Protein AF-0000000068734788 (afdb_homodimer)

InterPro domains:
  IPR040323 EARP and GARP complex-interacting protein 1 [PTHR14205] (1-86)
  IPR059104 EIPR1-like, beta-propeller [PF23609] (7-95)

Radius of gyration: 19.99 Å; Cα contacts (8 Å, |Δi|>4): 629; chains: 2; bounding box: 39×71×53 Å

Organism: Papio anubis (NCBI:txid9555)

Nearest PDB structures (foldseek):
  2yb8-assembly1_B  TM=7.648E-01  e=6.240E-03  Drosophila melanogaster
  5vtb-assembly1_A  TM=7.136E-01  e=9.761E-03  Homo sapiens
  7m40-assembly2_B  TM=7.627E-01  e=2.388E-02  Homo sapiens
  4buj-assembly1_D  TM=3.880E-01  e=8.640E-02  Saccharomyces cerevisiae S288C
  8qcb-assembly1_D  TM=3.737E-01  e=2.643E-01  Saccharomyces cerevisiae

Foldseek 3Di:
DPPLPDQDDDDPAAWDEKDWQQLPDVFTWMWIWGADPPDFIWIKIWTADPVVRDIDIDIATHRQAGFPYKAYDNNDSQKIKTWHFGNCVCPVVVPHCPPSPTWMWIAGNVVRDIHGDPPPPDDDDPDPDDDDD/DPPLPDQDDDDPAAWDEKDWQQLPDPFTWMWIWGFDPPDFIWIKIWTADPVVRDIDIDIATHRQAGFPYKAYDNNDSQKIKTWHFGNCVCPVVVPHCPPSPTWMWIAGNVVRDIHGDPPPPDDDDPDPDDDDD

Secondary structure (DSSP, 8-state):
--------EEESS-EEEEEE-TT--SSEEEEEEE--SSS-EEEEEEEEETTTTEEEEEEEEETT-EEEEEEE-SS-TTEEEEEEE-HHHHHHT---S-S---EEEEEETTTTEEEE---TTSSS---EEE---/--------EEESS-EEEEEE-TT--SSEEEEEEE--SSS-EEEEEEEEETTTTEEEEEEEEETT-EEEEEEE-SS-TTEEEEEEE-HHHHHHT---S-S---EEEEEETTTTEEEE---TTSSS---EEE---

Sequence (266 aa):
MEDDAPVIYGLEFQARALTPQTAETDAIRFLVGTQSLKYDNQIHIIDFDDENNIINKNVLLHQAGEIWHISASPADRGVLATCYNRRDIIESFGILPLAQSPTIVFVNTLHQVFFRGQVAGERKGVSVNKHPSMEDDAPVIYGLEFQARALTPQTAETDAIRFLVGTQSLKYDNQIHIIDFDDENNIINKNVLLHQAGEIWHISASPADRGVLATCYNRRDIIESFGILPLAQSPTIVFVNTLHQVFFRGQVAGERKGVSVNKHPS

pLDDT: mean 74.08, std 21.32, range [25.0, 93.56]

Structure (mmCIF, N/CA/C/O backbone):
data_AF-0000000068734788-model_v1
#
loop_
_entity.id
_entity.type
_entity.pdbx_description
1 polymer 'EARP complex and GARP complex interacting protein 1'
#
loop_
_atom_site.group_PDB
_atom_site.id
_atom_site.type_symbol
_atom_site.label_atom_id
_atom_site.label_alt_id
_atom_site.label_comp_id
_atom_site.label_asym_id
_atom_site.label_entity_id
_atom_site.label_seq_id
_atom_site.pdbx_PDB_ins_code
_atom_site.Cartn_x
_atom_site.Cartn_y
_atom_site.Cartn_z
_atom_site.occupancy
_atom_site.B_iso_or_equiv
_atom_site.auth_seq_id
_atom_site.auth_comp_id
_atom_site.auth_asym_id
_atom_site.auth_atom_id
_atom_site.pdbx_PDB_model_num
ATOM 1 N N . MET A 1 1 ? -15.242 -33.188 -21.031 1 41.62 1 MET A N 1
ATOM 2 C CA . MET A 1 1 ? -14.773 -32.375 -19.906 1 41.62 1 MET A CA 1
ATOM 3 C C . MET A 1 1 ? -13.25 -32.312 -19.891 1 41.62 1 MET A C 1
ATOM 5 O O . MET A 1 1 ? -12.586 -33.312 -19.547 1 41.62 1 MET A O 1
ATOM 9 N N . GLU A 1 2 ? -12.57 -31.75 -20.859 1 49.31 2 GLU A N 1
ATOM 10 C CA . GLU A 1 2 ? -11.125 -31.781 -21.078 1 49.31 2 GLU A CA 1
ATOM 11 C C . GLU A 1 2 ? -10.359 -31.375 -19.828 1 49.31 2 GLU A C 1
ATOM 13 O O . GLU A 1 2 ? -10.766 -30.438 -19.125 1 49.31 2 GLU A O 1
ATOM 18 N N . ASP A 1 3 ? -9.719 -32.281 -19.109 1 53.91 3 ASP A N 1
ATOM 19 C CA . ASP A 1 3 ? -8.93 -32.25 -17.875 1 53.91 3 ASP A CA 1
ATOM 20 C C . ASP A 1 3 ? -7.91 -31.125 -17.875 1 53.91 3 ASP A C 1
ATOM 22 O O . ASP A 1 3 ? -6.887 -31.203 -18.562 1 53.91 3 ASP A O 1
ATOM 26 N N . ASP A 1 4 ? -8.398 -29.922 -17.891 1 60.91 4 ASP A N 1
ATOM 27 C CA . ASP A 1 4 ? -7.438 -28.828 -17.984 1 60.91 4 ASP A CA 1
ATOM 28 C C . ASP A 1 4 ? -6.34 -28.969 -16.922 1 60.91 4 ASP A C 1
ATOM 30 O O . ASP A 1 4 ? -6.633 -29.125 -15.734 1 60.91 4 ASP A O 1
ATOM 34 N N . ALA A 1 5 ? -5.199 -29.641 -17.312 1 66.56 5 ALA A N 1
ATOM 35 C CA . ALA A 1 5 ? -4.023 -29.75 -16.453 1 66.56 5 ALA A CA 1
ATOM 36 C C . ALA A 1 5 ? -3.738 -28.438 -15.734 1 66.56 5 ALA A C 1
ATOM 38 O O . ALA A 1 5 ? -3.977 -27.359 -16.281 1 66.56 5 ALA A O 1
ATOM 39 N N . PRO A 1 6 ? -3.549 -28.578 -14.461 1 71.19 6 PRO A N 1
ATOM 40 C CA . PRO A 1 6 ? -3.164 -27.375 -13.734 1 71.19 6 PRO A CA 1
ATOM 41 C C . PRO A 1 6 ? -1.955 -26.672 -14.352 1 71.19 6 PRO A C 1
ATOM 43 O O . PRO A 1 6 ? -1.085 -27.328 -14.93 1 71.19 6 PRO A O 1
ATOM 46 N N . VAL A 1 7 ? -2.061 -25.391 -14.539 1 76.94 7 VAL A N 1
ATOM 47 C CA . VAL A 1 7 ? -0.914 -24.609 -14.992 1 76.94 7 VAL A CA 1
ATOM 48 C C . VAL A 1 7 ? -0.097 -24.156 -13.789 1 76.94 7 VAL A C 1
ATOM 50 O O . VAL A 1 7 ? -0.647 -23.609 -12.828 1 76.94 7 VAL A O 1
ATOM 53 N N . ILE A 1 8 ? 1.171 -24.531 -13.75 1 79.25 8 ILE A N 1
ATOM 54 C CA . ILE A 1 8 ? 2.057 -24.188 -12.648 1 79.25 8 ILE A CA 1
ATOM 55 C C . ILE A 1 8 ? 3.064 -23.125 -13.094 1 79.25 8 ILE A C 1
ATOM 57 O O . ILE A 1 8 ? 3.65 -23.234 -14.172 1 79.25 8 ILE A O 1
ATOM 61 N N . TYR A 1 9 ? 3.113 -22.141 -12.352 1 84.25 9 TYR A N 1
ATOM 62 C CA . TYR A 1 9 ? 4.156 -21.141 -12.555 1 84.25 9 TYR A CA 1
ATOM 63 C C . TYR A 1 9 ? 5.219 -21.234 -11.461 1 84.25 9 TYR A C 1
ATOM 65 O O . TYR A 1 9 ? 4.918 -21.094 -10.273 1 84.25 9 TYR A O 1
ATOM 73 N N . GLY A 1 10 ? 6.449 -21.5 -11.891 1 83.81 10 GLY A N 1
ATOM 74 C CA . GLY A 1 10 ? 7.547 -21.641 -10.945 1 83.81 10 GLY A CA 1
ATOM 75 C C . GLY A 1 10 ? 8.297 -20.344 -10.711 1 83.81 10 GLY A C 1
ATOM 76 O O . GLY A 1 10 ? 8.562 -19.594 -11.656 1 83.81 10 GLY A O 1
ATOM 77 N N . LEU A 1 11 ? 8.617 -20.078 -9.453 1 85.88 11 LEU A N 1
ATOM 78 C CA . LEU A 1 11 ? 9.406 -18.922 -9.078 1 85.88 11 LEU A CA 1
ATOM 79 C C . LEU A 1 11 ? 10.82 -19.328 -8.68 1 85.88 11 LEU A C 1
ATOM 81 O O . LEU A 1 11 ? 11.016 -20.375 -8.062 1 85.88 11 LEU A O 1
ATOM 85 N N . GLU A 1 12 ? 11.719 -18.469 -9.023 1 83.19 12 GLU A N 1
ATOM 86 C CA . GLU A 1 12 ? 13.117 -18.719 -8.68 1 83.19 12 GLU A CA 1
ATOM 87 C C . GLU A 1 12 ? 13.383 -18.422 -7.203 1 83.19 12 GLU A C 1
ATOM 89 O O . GLU A 1 12 ? 14.25 -19.047 -6.59 1 83.19 12 GLU A O 1
ATOM 94 N N . PHE A 1 13 ? 12.75 -17.516 -6.625 1 84.56 13 PHE A N 1
ATOM 95 C CA . PHE A 1 13 ? 12.938 -17.078 -5.25 1 84.56 13 PHE A CA 1
ATOM 96 C C . PHE A 1 13 ? 11.719 -17.391 -4.402 1 84.56 13 PHE A C 1
ATOM 98 O O . PHE A 1 13 ? 10.617 -17.594 -4.934 1 84.56 13 PHE A O 1
ATOM 105 N N . GLN A 1 14 ? 11.969 -17.422 -3.096 1 84.81 14 GLN A N 1
ATOM 106 C CA . GLN A 1 14 ? 10.836 -17.547 -2.176 1 84.81 14 GLN A CA 1
ATOM 107 C C . GLN A 1 14 ? 9.852 -16.391 -2.348 1 84.81 14 GLN A C 1
ATOM 109 O O . GLN A 1 14 ? 10.258 -15.266 -2.645 1 84.81 14 GLN A O 1
ATOM 114 N N . ALA A 1 15 ? 8.586 -16.734 -2.273 1 85.69 15 ALA A N 1
ATOM 115 C CA . ALA A 1 15 ? 7.52 -15.734 -2.352 1 85.69 15 ALA A CA 1
AT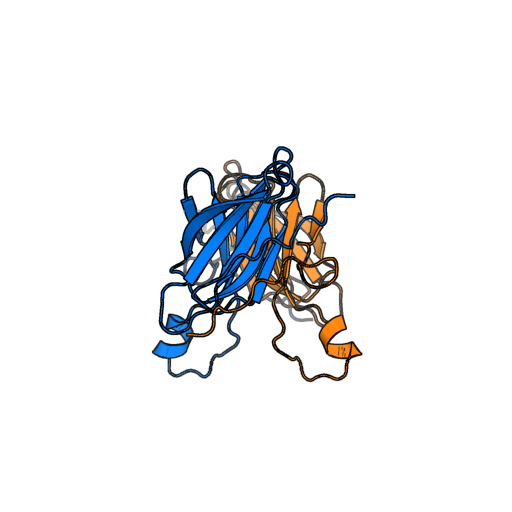OM 116 C C . ALA A 1 15 ? 6.473 -15.969 -1.264 1 85.69 15 ALA A C 1
ATOM 118 O O . ALA A 1 15 ? 6.129 -17.109 -0.959 1 85.69 15 ALA A O 1
ATOM 119 N N . ARG A 1 16 ? 6.074 -14.852 -0.66 1 78.19 16 ARG A N 1
ATOM 120 C CA . ARG A 1 16 ? 5.059 -14.969 0.379 1 78.19 16 ARG A CA 1
ATOM 121 C C . ARG A 1 16 ? 3.9 -14.008 0.125 1 78.19 16 ARG A C 1
ATOM 123 O O . ARG A 1 16 ? 2.969 -13.93 0.929 1 78.19 16 ARG A O 1
ATOM 130 N N . ALA A 1 17 ? 4.035 -13.328 -0.905 1 84.25 17 ALA A N 1
ATOM 131 C CA . ALA A 1 17 ? 2.982 -12.359 -1.199 1 84.25 17 ALA A CA 1
ATOM 132 C C . ALA A 1 17 ? 2.344 -12.641 -2.557 1 84.25 17 ALA A C 1
ATOM 134 O O . ALA A 1 17 ? 3.045 -12.773 -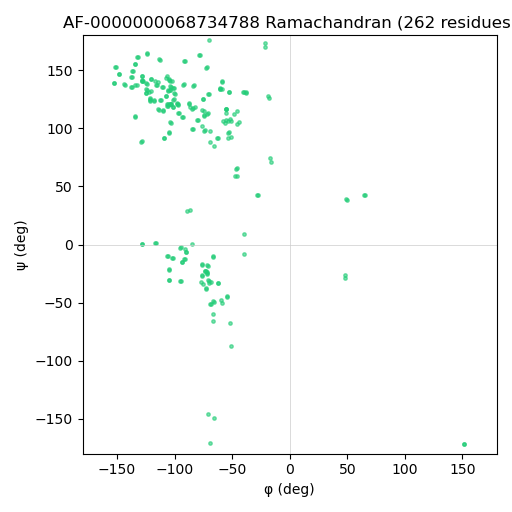3.562 1 84.25 17 ALA A O 1
ATOM 135 N N . LEU A 1 18 ? 1.029 -12.766 -2.539 1 87.44 18 LEU A N 1
ATOM 136 C CA . LEU A 1 18 ? 0.245 -13.047 -3.736 1 87.44 18 LEU A CA 1
ATOM 137 C C . LEU A 1 18 ? -1.093 -12.312 -3.693 1 87.44 18 LEU A C 1
ATOM 139 O O . LEU A 1 18 ? -1.747 -12.273 -2.648 1 87.44 18 LEU A O 1
ATOM 143 N N . THR A 1 19 ? -1.454 -11.734 -4.914 1 89.19 19 THR A N 1
ATOM 144 C CA . THR A 1 19 ? -2.75 -11.07 -4.973 1 89.19 19 THR A CA 1
ATOM 145 C C . THR A 1 19 ? -3.301 -11.086 -6.395 1 89.19 19 THR A C 1
ATOM 147 O O . THR A 1 19 ? -2.545 -10.945 -7.359 1 89.19 19 THR A O 1
ATOM 150 N N . PRO A 1 20 ? -4.621 -11.344 -6.434 1 90.44 20 PRO A N 1
ATOM 151 C CA . PRO A 1 20 ? -5.227 -11.125 -7.746 1 90.44 20 PRO A CA 1
ATOM 152 C C . PRO A 1 20 ? -5.352 -9.641 -8.102 1 90.44 20 PRO A C 1
ATOM 154 O O . PRO A 1 20 ? -5.348 -8.789 -7.211 1 90.44 20 PRO A O 1
ATOM 157 N N . GLN A 1 21 ? -5.332 -9.352 -9.305 1 90.62 21 GLN A N 1
ATOM 158 C CA . GLN A 1 21 ? -5.605 -7.996 -9.766 1 90.62 21 GLN A CA 1
ATOM 159 C C . GLN A 1 21 ? -7 -7.895 -10.375 1 90.62 21 GLN A C 1
ATOM 161 O O . GLN A 1 21 ? -7.168 -8.008 -11.586 1 90.62 21 GLN A O 1
ATOM 166 N N . THR A 1 22 ? -7.969 -7.469 -9.609 1 89.94 22 THR A N 1
ATOM 167 C CA . THR A 1 22 ? -9.383 -7.484 -9.977 1 89.94 22 THR A CA 1
ATOM 168 C C . THR A 1 22 ? -9.695 -6.359 -10.961 1 89.94 22 THR A C 1
ATOM 170 O O . THR A 1 22 ? -10.617 -6.473 -11.766 1 89.94 22 THR A O 1
ATOM 173 N N . ALA A 1 23 ? -8.922 -5.324 -10.914 1 91 23 ALA A N 1
ATOM 174 C CA . ALA A 1 23 ? -9.164 -4.215 -11.836 1 91 23 ALA A CA 1
ATOM 175 C C . ALA A 1 23 ? -8.773 -4.586 -13.258 1 91 23 ALA A C 1
ATOM 177 O O . ALA A 1 23 ? -9.148 -3.895 -14.211 1 91 23 ALA A O 1
ATOM 178 N N . GLU A 1 24 ? -7.977 -5.617 -13.422 1 91.62 24 GLU A N 1
ATOM 179 C CA . GLU A 1 24 ? -7.719 -6.18 -14.742 1 91.62 24 GLU A CA 1
ATOM 180 C C . GLU A 1 24 ? -8.859 -7.094 -15.188 1 91.62 24 GLU A C 1
ATOM 182 O O . GLU A 1 24 ? -9 -8.211 -14.672 1 91.62 24 GLU A O 1
ATOM 187 N N . THR A 1 25 ? -9.656 -6.562 -16.172 1 91.56 25 THR A N 1
ATOM 188 C CA . THR A 1 25 ? -10.875 -7.289 -16.5 1 91.56 25 THR A CA 1
ATOM 189 C C . THR A 1 25 ? -10.703 -8.094 -17.781 1 91.56 25 THR A C 1
ATOM 191 O O . THR A 1 25 ? -11.516 -8.969 -18.094 1 91.56 25 THR A O 1
ATOM 194 N N . ASP A 1 26 ? -9.68 -7.871 -18.484 1 89.62 26 ASP A N 1
ATOM 195 C CA . ASP A 1 26 ? -9.5 -8.531 -19.766 1 89.62 26 ASP A CA 1
ATOM 196 C C . ASP A 1 26 ? -8.719 -9.836 -19.609 1 89.62 26 ASP A C 1
ATOM 198 O O . ASP A 1 26 ? -8.633 -10.633 -20.562 1 89.62 26 ASP A O 1
ATOM 202 N N . ALA A 1 27 ? -8.125 -10.031 -18.422 1 89.81 27 ALA A N 1
ATOM 203 C CA . ALA A 1 27 ? -7.332 -11.234 -18.188 1 89.81 27 ALA A CA 1
ATOM 204 C C . ALA A 1 27 ? -7.352 -11.609 -16.703 1 89.81 27 ALA A C 1
ATOM 206 O O . ALA A 1 27 ? -7.613 -10.766 -15.844 1 89.81 27 ALA A O 1
ATOM 207 N N . ILE A 1 28 ? -7.172 -12.898 -16.484 1 89.62 28 ILE A N 1
ATOM 208 C CA . ILE A 1 28 ? -6.879 -13.328 -15.125 1 89.62 28 ILE A CA 1
ATOM 209 C C . ILE A 1 28 ? -5.438 -12.969 -14.766 1 89.62 28 ILE A C 1
ATOM 211 O O . ILE A 1 28 ? -4.496 -13.508 -15.352 1 89.62 28 ILE A O 1
ATOM 215 N N . ARG A 1 29 ? -5.238 -12.055 -13.883 1 90.75 29 ARG A N 1
ATOM 216 C CA . ARG A 1 29 ? -3.893 -11.602 -13.547 1 90.75 29 ARG A CA 1
ATOM 217 C C . ARG A 1 29 ? -3.629 -11.734 -12.055 1 90.75 29 ARG A C 1
ATOM 219 O O . ARG A 1 29 ? -4.5 -11.422 -11.234 1 90.75 29 ARG A O 1
ATOM 226 N N . PHE A 1 30 ? -2.383 -12.195 -11.766 1 91.19 30 PHE A N 1
ATOM 227 C CA . PHE A 1 30 ? -1.903 -12.297 -10.391 1 91.19 30 PHE A CA 1
ATOM 228 C C . PHE A 1 30 ? -0.554 -11.602 -10.242 1 91.19 30 PHE A C 1
ATOM 230 O O . PHE A 1 30 ? 0.249 -11.586 -11.172 1 91.19 30 PHE A O 1
ATOM 237 N N . LEU A 1 31 ? -0.441 -11.039 -9.094 1 90.75 31 LEU A N 1
ATOM 238 C CA . LEU A 1 31 ? 0.844 -10.453 -8.727 1 90.75 31 LEU A CA 1
ATOM 239 C C . LEU A 1 31 ? 1.52 -11.273 -7.629 1 90.75 31 LEU A C 1
ATOM 241 O O . LEU A 1 31 ? 0.862 -11.711 -6.684 1 90.75 31 LEU A O 1
ATOM 245 N N . VAL A 1 32 ? 2.793 -11.5 -7.812 1 91.25 32 VAL A N 1
ATOM 246 C CA . VAL A 1 32 ? 3.57 -12.219 -6.809 1 91.25 32 VAL A CA 1
ATOM 247 C C . VAL A 1 32 ? 4.781 -11.383 -6.398 1 91.25 32 VAL A C 1
ATOM 249 O O . VAL A 1 32 ? 5.492 -10.852 -7.25 1 91.25 32 VAL A O 1
ATOM 252 N N . GLY A 1 33 ? 4.957 -11.234 -5.121 1 92.12 33 GLY A N 1
ATOM 253 C CA . GLY A 1 33 ? 6.141 -10.586 -4.578 1 92.12 33 GLY A CA 1
ATOM 254 C C . GLY A 1 33 ? 7.117 -11.562 -3.953 1 92.12 33 GLY A C 1
ATOM 255 O O . GLY A 1 33 ? 6.719 -12.445 -3.184 1 92.12 33 GLY A O 1
ATOM 256 N N . THR A 1 34 ? 8.359 -11.406 -4.312 1 91 34 THR A N 1
ATOM 257 C CA . THR A 1 34 ? 9.352 -12.344 -3.799 1 91 34 THR A CA 1
ATOM 258 C C . THR A 1 34 ? 9.961 -11.828 -2.498 1 91 34 THR A C 1
ATOM 260 O O . THR A 1 34 ? 9.836 -10.648 -2.174 1 91 34 THR A O 1
ATOM 263 N N . GLN A 1 35 ? 10.492 -12.75 -1.762 1 86.5 35 GLN A N 1
ATOM 264 C CA . GLN A 1 35 ? 11.188 -12.477 -0.506 1 86.5 35 GLN A CA 1
ATOM 265 C C . GLN A 1 35 ? 12.562 -13.141 -0.485 1 86.5 35 GLN A C 1
ATOM 267 O O . GLN A 1 35 ? 12.695 -14.297 -0.062 1 86.5 35 GLN A O 1
ATOM 272 N N . SER A 1 36 ? 13.508 -12.438 -0.976 1 83.94 36 SER A N 1
ATOM 273 C CA . SER A 1 36 ? 14.883 -12.922 -0.965 1 83.94 36 SER A CA 1
ATOM 274 C C . SER A 1 36 ? 15.773 -12.055 -0.075 1 83.94 36 SER A C 1
ATOM 276 O O . SER A 1 36 ? 15.672 -10.828 -0.101 1 83.94 36 SER A O 1
ATOM 278 N N . LEU A 1 37 ? 16.656 -12.68 0.65 1 81.81 37 LEU A N 1
ATOM 279 C CA . LEU A 1 37 ? 17.625 -11.938 1.453 1 81.81 37 LEU A CA 1
ATOM 280 C C . LEU A 1 37 ? 18.938 -11.734 0.684 1 81.81 37 LEU A C 1
ATOM 282 O O . LEU A 1 37 ? 19.766 -10.914 1.073 1 81.81 37 LEU A O 1
ATOM 286 N N . LYS A 1 38 ? 19.141 -12.469 -0.383 1 84.5 38 LYS A N 1
ATOM 287 C CA . LYS A 1 38 ? 20.422 -12.492 -1.081 1 84.5 38 LYS A CA 1
ATOM 288 C C . LYS A 1 38 ? 20.344 -11.695 -2.383 1 84.5 38 LYS A C 1
ATOM 290 O O . LYS A 1 38 ? 21.328 -11.086 -2.797 1 84.5 38 LYS A O 1
ATOM 295 N N . TYR A 1 39 ? 19.172 -11.672 -2.986 1 87.56 39 TYR A N 1
ATOM 296 C CA . TYR A 1 39 ? 19.016 -11.078 -4.309 1 87.56 39 TYR A CA 1
ATOM 297 C C . TYR A 1 39 ? 17.953 -9.984 -4.297 1 87.56 39 TYR A C 1
ATOM 299 O O . TYR A 1 39 ? 17.172 -9.883 -3.35 1 87.56 39 TYR A O 1
ATOM 307 N N . ASP A 1 40 ? 17.969 -9.148 -5.375 1 89.56 40 ASP A N 1
ATOM 308 C CA . ASP A 1 40 ? 16.859 -8.203 -5.531 1 89.56 40 ASP A CA 1
ATOM 309 C C . ASP A 1 40 ? 15.523 -8.93 -5.629 1 89.56 40 ASP A C 1
ATOM 311 O O . ASP A 1 40 ? 15.414 -9.961 -6.285 1 89.56 40 ASP A O 1
ATOM 315 N N . ASN A 1 41 ? 14.648 -8.375 -4.867 1 89.69 41 ASN A N 1
ATOM 316 C CA . ASN A 1 41 ? 13.312 -8.961 -4.941 1 89.69 41 ASN A CA 1
ATOM 317 C C . ASN A 1 41 ? 12.57 -8.5 -6.188 1 89.69 41 ASN A C 1
ATOM 319 O O . ASN A 1 41 ? 13.023 -7.598 -6.891 1 89.69 41 ASN A O 1
ATOM 323 N N . GLN A 1 42 ? 11.531 -9.234 -6.488 1 91.38 42 GLN A N 1
ATOM 324 C CA . GLN A 1 42 ? 10.836 -9.023 -7.754 1 91.38 42 GLN A CA 1
ATOM 325 C C . GLN A 1 42 ? 9.32 -9.047 -7.559 1 91.38 42 GLN A C 1
ATOM 327 O O . GLN A 1 42 ? 8.82 -9.695 -6.637 1 91.38 42 GLN A O 1
ATOM 332 N N . ILE A 1 43 ? 8.695 -8.297 -8.383 1 93.31 43 ILE A N 1
ATOM 333 C CA . ILE A 1 43 ? 7.254 -8.453 -8.586 1 93.31 43 ILE A CA 1
ATOM 334 C C . ILE A 1 43 ? 6.992 -9.164 -9.914 1 93.31 43 ILE A C 1
ATOM 336 O O . ILE A 1 43 ? 7.387 -8.672 -10.969 1 93.31 43 ILE A O 1
ATOM 340 N N . HIS A 1 44 ? 6.332 -10.281 -9.805 1 92.31 44 HIS A N 1
ATOM 341 C CA . HIS A 1 44 ? 5.914 -10.992 -11.008 1 92.31 44 HIS A CA 1
ATOM 342 C C . HIS A 1 44 ? 4.465 -10.68 -11.359 1 92.31 44 HIS A C 1
ATOM 344 O O . HIS A 1 44 ? 3.564 -10.891 -10.547 1 92.31 44 HIS A O 1
ATOM 350 N N . ILE A 1 45 ? 4.32 -10.188 -12.516 1 93.31 45 ILE A N 1
ATOM 351 C CA . ILE A 1 45 ? 2.988 -10 -13.078 1 93.31 45 ILE A CA 1
ATOM 352 C C . ILE A 1 45 ? 2.645 -11.18 -13.992 1 93.31 45 ILE A C 1
ATOM 354 O O . ILE A 1 45 ? 3.268 -11.359 -15.039 1 93.31 45 ILE A O 1
ATOM 358 N N . ILE A 1 46 ? 1.656 -11.938 -13.547 1 91.56 46 ILE A N 1
ATOM 359 C CA . ILE A 1 46 ? 1.351 -13.18 -14.242 1 91.56 46 ILE A CA 1
ATOM 360 C C . ILE A 1 46 ? -0.031 -13.086 -14.883 1 91.56 46 ILE A C 1
ATOM 362 O O . ILE A 1 46 ? -1.038 -12.945 -14.188 1 91.56 46 ILE A O 1
ATOM 366 N N . ASP A 1 47 ? -0.017 -13.164 -16.172 1 92.19 47 ASP A N 1
ATOM 367 C CA . ASP A 1 47 ? -1.262 -13.219 -16.938 1 92.19 47 ASP A CA 1
ATOM 368 C C . ASP A 1 47 ? -1.567 -14.648 -17.375 1 92.19 47 ASP A C 1
ATOM 370 O O . ASP A 1 47 ? -0.738 -15.297 -18.016 1 92.19 47 ASP A O 1
ATOM 374 N N . PHE A 1 48 ? -2.824 -15.117 -16.984 1 88.56 48 PHE A N 1
ATOM 375 C CA . PHE A 1 48 ? -3.225 -16.469 -17.375 1 88.56 48 PHE A CA 1
ATOM 376 C C . PHE A 1 48 ? -4.328 -16.422 -18.422 1 88.56 48 PHE A C 1
ATOM 378 O O . PHE A 1 48 ? -5.402 -15.875 -18.172 1 88.56 48 PHE A O 1
ATOM 385 N N . ASP A 1 49 ? -3.957 -16.938 -19.594 1 88 49 ASP A N 1
ATOM 386 C CA . ASP A 1 49 ? -4.941 -17.188 -20.641 1 88 49 ASP A CA 1
ATOM 387 C C . ASP A 1 49 ? -5.613 -18.547 -20.453 1 88 49 ASP A C 1
ATOM 389 O O . ASP A 1 49 ? -5.082 -19.562 -20.891 1 88 49 ASP A O 1
ATOM 393 N N . ASP A 1 50 ? -6.73 -18.5 -19.922 1 83.06 50 ASP A N 1
ATOM 394 C CA . ASP A 1 50 ? -7.41 -19.75 -19.547 1 83.06 50 ASP A CA 1
ATOM 395 C C . ASP A 1 50 ? -7.91 -20.484 -20.781 1 83.06 50 ASP A C 1
ATOM 397 O O . ASP A 1 50 ? -8.133 -21.703 -20.734 1 83.06 50 ASP A O 1
ATOM 401 N N . GLU A 1 51 ? -8.117 -19.812 -21.906 1 85.75 51 GLU A N 1
ATOM 402 C CA . GLU A 1 51 ? -8.586 -20.453 -23.125 1 85.75 51 GLU A CA 1
ATOM 403 C C . GLU A 1 51 ? -7.477 -21.297 -23.766 1 85.75 51 GLU A C 1
ATOM 405 O O . GLU A 1 51 ? -7.734 -22.375 -24.297 1 85.75 51 GLU A O 1
ATOM 410 N N . ASN A 1 52 ? -6.266 -20.797 -23.719 1 87.44 52 ASN A N 1
ATOM 411 C CA . ASN A 1 52 ? -5.145 -21.453 -24.375 1 87.44 52 ASN A CA 1
ATOM 412 C C . ASN A 1 52 ? -4.223 -22.141 -23.375 1 87.44 52 ASN A C 1
ATOM 414 O O . ASN A 1 52 ? -3.283 -22.844 -23.766 1 87.44 52 ASN A O 1
ATOM 418 N N . ASN A 1 53 ? -4.496 -21.828 -22.094 1 84.5 53 ASN A N 1
ATOM 419 C CA . ASN A 1 53 ? -3.691 -22.406 -21.031 1 84.5 53 ASN A CA 1
ATOM 420 C C . ASN A 1 53 ? -2.246 -21.922 -21.094 1 84.5 53 ASN A C 1
ATOM 422 O O . ASN A 1 53 ? -1.314 -22.719 -21 1 84.5 53 ASN A O 1
ATOM 426 N N . ILE A 1 54 ? -2.172 -20.656 -21.344 1 88.56 54 ILE A N 1
ATOM 427 C CA . ILE A 1 54 ? -0.849 -20.062 -21.469 1 88.56 54 ILE A CA 1
ATOM 428 C C . ILE A 1 54 ? -0.638 -19.031 -20.359 1 88.56 54 ILE A C 1
ATOM 430 O O . ILE A 1 54 ? -1.545 -18.266 -20.031 1 88.56 54 ILE A O 1
ATOM 434 N N . ILE A 1 55 ? 0.572 -19.078 -19.797 1 89.62 55 ILE A N 1
ATOM 435 C CA . ILE A 1 55 ? 0.957 -18.094 -18.797 1 89.62 55 ILE A CA 1
ATOM 436 C C . ILE A 1 55 ? 1.941 -17.094 -19.406 1 89.62 55 ILE A C 1
ATOM 438 O O . ILE A 1 55 ? 2.922 -17.5 -20.047 1 89.62 55 ILE A O 1
ATOM 442 N N . ASN A 1 56 ? 1.526 -15.867 -19.359 1 92.81 56 ASN A N 1
ATOM 443 C CA . ASN A 1 56 ? 2.461 -14.789 -19.656 1 92.81 56 ASN A CA 1
ATOM 444 C C . ASN A 1 56 ? 2.93 -14.078 -18.391 1 92.81 56 ASN A C 1
ATOM 446 O O . ASN A 1 56 ? 2.137 -13.852 -17.469 1 92.81 56 ASN A O 1
ATOM 450 N N . LYS A 1 57 ? 4.301 -13.828 -18.375 1 91.94 57 LYS A N 1
ATOM 451 C CA . LYS A 1 57 ? 4.797 -13.188 -17.156 1 91.94 57 LYS A CA 1
ATOM 452 C C . LYS A 1 57 ? 5.633 -11.953 -17.484 1 91.94 57 LYS A C 1
ATOM 454 O O . LYS A 1 57 ? 6.312 -11.914 -18.5 1 91.94 57 LYS A O 1
ATOM 459 N N . ASN A 1 58 ? 5.5 -10.906 -16.703 1 93 58 ASN A N 1
ATOM 460 C CA . ASN A 1 58 ? 6.367 -9.734 -16.641 1 93 58 ASN A CA 1
ATOM 461 C C . ASN A 1 58 ? 6.961 -9.547 -15.242 1 93 58 ASN A C 1
ATOM 463 O O . ASN A 1 58 ? 6.25 -9.664 -14.242 1 93 58 ASN A O 1
ATOM 467 N N . VAL A 1 59 ? 8.352 -9.32 -15.258 1 93.5 59 VAL A N 1
ATOM 468 C CA . VAL A 1 59 ? 9.031 -9.242 -13.969 1 93.5 59 VAL A CA 1
ATOM 469 C C . VAL A 1 59 ? 9.531 -7.816 -13.742 1 93.5 59 VAL A C 1
ATOM 471 O O . VAL A 1 59 ? 10.227 -7.25 -14.594 1 93.5 59 VAL A O 1
ATOM 474 N N . LEU A 1 60 ? 9.125 -7.223 -12.633 1 92.31 60 LEU A N 1
ATOM 475 C CA . LEU A 1 60 ? 9.633 -5.926 -12.203 1 92.31 60 LEU A CA 1
ATOM 476 C C . LEU A 1 60 ? 10.617 -6.086 -11.055 1 92.31 60 LEU A C 1
ATOM 478 O O . LEU A 1 60 ? 10.352 -6.82 -10.102 1 92.31 60 LEU A O 1
ATOM 482 N N . LEU A 1 61 ? 11.711 -5.406 -11.188 1 91.94 61 LEU A N 1
ATOM 483 C CA . LEU A 1 61 ? 12.711 -5.461 -10.125 1 91.94 61 LEU A CA 1
ATOM 484 C C . LEU A 1 61 ? 12.273 -4.621 -8.93 1 91.94 61 LEU A C 1
ATOM 486 O O . LEU A 1 61 ? 11.859 -3.471 -9.086 1 91.94 61 LEU A O 1
ATOM 490 N N . HIS A 1 62 ? 12.234 -5.227 -7.781 1 89.81 62 HIS A N 1
ATOM 491 C CA . HIS A 1 62 ? 11.961 -4.574 -6.508 1 89.81 62 HIS A CA 1
ATOM 492 C C . HIS A 1 62 ? 13.211 -4.504 -5.641 1 89.81 62 HIS A C 1
ATOM 494 O O . HIS A 1 62 ? 13.43 -5.367 -4.789 1 89.81 62 HIS A O 1
ATOM 500 N N . GLN A 1 63 ? 13.898 -3.512 -5.73 1 86.44 63 GLN A N 1
ATOM 501 C CA . GLN A 1 63 ? 15.195 -3.391 -5.074 1 86.44 63 GLN A CA 1
ATOM 502 C C . GLN A 1 63 ? 15.055 -2.809 -3.67 1 86.44 63 GLN A C 1
ATOM 504 O O . GLN A 1 63 ? 16 -2.807 -2.891 1 86.44 63 GLN A O 1
ATOM 509 N N . ALA A 1 64 ? 13.898 -2.408 -3.346 1 81.25 64 ALA A N 1
ATOM 510 C CA . ALA A 1 64 ? 13.672 -1.687 -2.094 1 81.25 64 ALA A CA 1
ATOM 511 C C . ALA A 1 64 ? 13.797 -2.621 -0.894 1 81.25 64 ALA A C 1
ATOM 513 O O . ALA A 1 64 ? 14.156 -2.188 0.204 1 81.25 64 ALA A O 1
ATOM 514 N N . GLY A 1 65 ? 13.555 -3.965 -1.066 1 85 65 GLY A N 1
ATOM 515 C CA . GLY A 1 65 ? 13.609 -4.91 0.037 1 85 65 GLY A CA 1
ATOM 516 C C . GLY A 1 65 ? 12.695 -6.102 -0.149 1 85 65 GLY A C 1
ATOM 517 O O . GLY A 1 65 ? 12.133 -6.297 -1.228 1 85 65 GLY A O 1
ATOM 518 N N . GLU A 1 66 ? 12.625 -6.855 0.921 1 85.75 66 GLU A N 1
ATOM 519 C CA . GLU A 1 66 ? 11.766 -8.039 0.911 1 85.75 66 GLU A CA 1
ATOM 520 C C . GLU A 1 66 ? 10.297 -7.648 0.914 1 85.75 66 GLU A C 1
ATOM 522 O O . GLU A 1 66 ? 9.859 -6.855 1.75 1 85.75 66 GLU A O 1
ATOM 527 N N . ILE A 1 67 ? 9.594 -8.25 -0.025 1 88.19 67 ILE A N 1
ATOM 528 C CA . ILE A 1 67 ? 8.172 -7.941 -0.096 1 88.19 67 ILE A CA 1
ATOM 529 C C . ILE A 1 67 ? 7.402 -8.828 0.879 1 88.19 67 ILE A C 1
ATOM 531 O O . ILE A 1 67 ? 7.352 -10.055 0.708 1 88.19 67 ILE A O 1
ATOM 535 N N . TRP A 1 68 ? 6.781 -8.172 1.843 1 86.25 68 TRP A N 1
ATOM 536 C CA . TRP A 1 68 ? 6 -8.898 2.838 1 86.25 68 TRP A CA 1
ATOM 537 C C . TRP A 1 68 ? 4.531 -8.953 2.439 1 86.25 68 TRP A C 1
ATOM 539 O O . TRP A 1 68 ? 3.82 -9.898 2.799 1 86.25 68 TRP A O 1
ATOM 549 N N . HIS A 1 69 ? 4.066 -7.945 1.769 1 87.62 69 HIS A N 1
ATOM 550 C CA . HIS A 1 69 ? 2.684 -7.891 1.304 1 87.62 69 HIS A CA 1
ATOM 551 C C . HIS A 1 69 ? 2.574 -7.121 -0.009 1 87.62 69 HIS A C 1
ATOM 553 O O . HIS A 1 69 ? 3.322 -6.168 -0.24 1 87.62 69 HIS A O 1
ATOM 559 N N . ILE A 1 70 ? 1.654 -7.523 -0.841 1 90.94 70 ILE A N 1
ATOM 560 C CA . ILE A 1 70 ? 1.381 -6.852 -2.109 1 90.94 70 ILE A CA 1
ATOM 561 C C . ILE A 1 70 ? -0.128 -6.75 -2.322 1 90.94 70 ILE A C 1
ATOM 563 O O . ILE A 1 70 ? -0.869 -7.688 -2.025 1 90.94 70 ILE A O 1
ATOM 567 N N . SER A 1 71 ? -0.557 -5.613 -2.748 1 91.06 71 SER A N 1
ATOM 568 C CA . SER A 1 71 ? -1.965 -5.391 -3.061 1 91.06 71 SER A CA 1
ATOM 569 C C . SER A 1 71 ? -2.125 -4.594 -4.352 1 91.06 71 SER A C 1
ATOM 571 O O . SER A 1 71 ? -1.322 -3.703 -4.641 1 91.06 71 SER A O 1
ATOM 573 N N . ALA A 1 72 ? -3.152 -4.996 -5.023 1 92.81 72 ALA A N 1
ATOM 574 C CA . ALA A 1 72 ? -3.479 -4.281 -6.254 1 92.81 72 ALA A CA 1
ATOM 575 C C . ALA A 1 72 ? -4.652 -3.332 -6.043 1 92.81 72 ALA A C 1
ATOM 577 O O . ALA A 1 72 ? -5.617 -3.672 -5.355 1 92.81 72 ALA A O 1
ATOM 578 N N . SER A 1 73 ? -4.512 -2.145 -6.684 1 89.62 73 SER A N 1
ATOM 579 C CA . SER A 1 73 ? -5.637 -1.216 -6.637 1 89.62 73 SER A CA 1
ATOM 580 C C . SER A 1 73 ? -6.883 -1.824 -7.27 1 89.62 73 SER A C 1
ATOM 582 O O . SER A 1 73 ? -6.816 -2.393 -8.359 1 89.62 73 SER A O 1
ATOM 584 N N . PRO A 1 74 ? -7.969 -1.699 -6.648 1 87.19 74 PRO A N 1
ATOM 585 C CA . PRO A 1 74 ? -9.195 -2.236 -7.246 1 87.19 74 PRO A CA 1
ATOM 586 C C . PRO A 1 74 ? -9.734 -1.356 -8.375 1 87.19 74 PRO A C 1
ATOM 588 O O . PRO A 1 74 ? -10.594 -1.793 -9.148 1 87.19 74 PRO A O 1
ATOM 591 N N . ALA A 1 75 ? -9.289 -0.117 -8.438 1 86.69 75 ALA A N 1
ATOM 592 C CA . ALA A 1 75 ? -9.875 0.837 -9.375 1 86.69 75 ALA A CA 1
ATOM 593 C C . ALA A 1 75 ? -8.945 1.075 -10.562 1 86.69 75 ALA A C 1
ATOM 595 O O . ALA A 1 75 ? -9.383 1.541 -11.617 1 86.69 75 ALA A O 1
ATOM 596 N N . ASP A 1 76 ? -7.711 0.804 -10.406 1 88.75 76 ASP A N 1
ATOM 597 C CA . ASP A 1 76 ? -6.707 1.101 -11.43 1 88.75 76 ASP A CA 1
ATOM 598 C C . ASP A 1 76 ? -5.762 -0.082 -11.633 1 88.75 76 ASP A C 1
ATOM 600 O O . ASP A 1 76 ? -4.938 -0.379 -10.766 1 88.75 76 ASP A O 1
ATOM 604 N N . ARG A 1 77 ? -5.859 -0.716 -12.75 1 90.25 77 ARG A N 1
ATOM 605 C CA . ARG A 1 77 ? -5.09 -1.927 -13.023 1 90.25 77 ARG A CA 1
ATOM 606 C C . ARG A 1 77 ? -3.6 -1.622 -13.109 1 90.25 77 ARG A C 1
ATOM 608 O O . ARG A 1 77 ? -2.773 -2.537 -13.125 1 90.25 77 ARG A O 1
ATOM 615 N N . GLY A 1 78 ? -3.227 -0.349 -13.141 1 90.69 78 GLY A N 1
ATOM 616 C CA . GLY A 1 78 ? -1.822 0.014 -13.242 1 90.69 78 GLY A CA 1
ATOM 617 C C . GLY A 1 78 ? -1.182 0.29 -11.891 1 90.69 78 GLY A C 1
ATOM 618 O O . GLY A 1 78 ? 0.022 0.542 -11.812 1 90.69 78 GLY A O 1
ATOM 619 N N . VAL A 1 79 ? -1.963 0.226 -10.852 1 90.81 79 VAL A N 1
ATOM 620 C CA . VAL A 1 79 ? -1.46 0.679 -9.562 1 90.81 79 VAL A CA 1
ATOM 621 C C . VAL A 1 79 ? -1.439 -0.487 -8.578 1 90.81 79 VAL A C 1
ATOM 623 O O . VAL A 1 79 ? -2.445 -1.182 -8.406 1 90.81 79 VAL A O 1
ATOM 626 N N . LEU A 1 80 ? -0.285 -0.73 -8.031 1 92.81 80 LEU A N 1
ATOM 627 C CA . LEU A 1 80 ? -0.171 -1.681 -6.93 1 92.81 80 LEU A CA 1
ATOM 628 C C . LEU A 1 80 ? 0.665 -1.101 -5.793 1 92.81 80 LEU A C 1
ATOM 630 O O . LEU A 1 80 ? 1.308 -0.061 -5.957 1 92.81 80 LEU A O 1
ATOM 634 N N . ALA A 1 81 ? 0.537 -1.656 -4.641 1 92.5 81 ALA A N 1
ATOM 635 C CA . ALA A 1 81 ? 1.323 -1.261 -3.477 1 92.5 81 ALA A CA 1
ATOM 636 C C . ALA A 1 81 ? 1.996 -2.471 -2.834 1 92.5 81 ALA A C 1
ATOM 638 O O . ALA A 1 81 ? 1.409 -3.553 -2.77 1 92.5 81 ALA A O 1
ATOM 639 N N . THR A 1 82 ? 3.203 -2.277 -2.4 1 91.56 82 THR A N 1
ATOM 640 C CA . THR A 1 82 ? 3.896 -3.322 -1.652 1 91.56 82 THR A CA 1
ATOM 641 C C . THR A 1 82 ? 4.289 -2.822 -0.265 1 91.56 82 THR A C 1
ATOM 643 O O . THR A 1 82 ? 4.539 -1.63 -0.076 1 91.56 82 THR A O 1
ATOM 646 N N . CYS A 1 83 ? 4.191 -3.664 0.684 1 89.5 83 CYS A N 1
ATOM 647 C CA . CYS A 1 83 ? 4.805 -3.469 1.992 1 89.5 83 CYS A CA 1
ATOM 648 C C . CYS A 1 83 ? 6.066 -4.312 2.133 1 89.5 83 CYS A C 1
ATOM 650 O O . CYS A 1 83 ? 6.02 -5.535 1.978 1 89.5 83 CYS A O 1
ATOM 652 N N . TYR A 1 84 ? 7.172 -3.605 2.375 1 86 84 TYR A N 1
ATOM 653 C CA . TYR A 1 84 ? 8.445 -4.316 2.35 1 86 84 TYR A CA 1
ATOM 654 C C . TYR A 1 84 ? 9.312 -3.926 3.543 1 86 84 TYR A C 1
ATOM 656 O O . TYR A 1 84 ? 9.047 -2.918 4.203 1 86 84 TYR A O 1
ATOM 664 N N . ASN A 1 85 ? 10.18 -4.789 3.898 1 78.12 85 ASN A N 1
ATOM 665 C CA . ASN A 1 85 ? 11.195 -4.527 4.914 1 78.12 85 ASN A CA 1
ATOM 666 C C . ASN A 1 85 ? 12.547 -4.215 4.285 1 78.12 85 ASN A C 1
ATOM 668 O O . ASN A 1 85 ? 13.07 -5.004 3.496 1 78.12 85 ASN A O 1
ATOM 672 N N . ARG A 1 86 ? 12.953 -2.949 4.617 1 67.12 86 ARG A N 1
ATOM 673 C CA . ARG A 1 86 ? 14.25 -2.561 4.062 1 67.12 86 ARG A CA 1
ATOM 674 C C . ARG A 1 86 ? 15.383 -3.316 4.746 1 67.12 86 ARG A C 1
ATOM 676 O O . ARG A 1 86 ? 15.414 -3.432 5.973 1 67.12 86 ARG A O 1
ATOM 683 N N . ARG A 1 87 ? 16.094 -4.195 4.035 1 55.19 87 ARG A N 1
ATOM 684 C CA . ARG A 1 87 ? 17.234 -4.945 4.539 1 55.19 87 ARG A CA 1
ATOM 685 C C . ARG A 1 87 ? 18.281 -4.012 5.121 1 55.19 87 ARG A C 1
ATOM 687 O O . ARG A 1 87 ? 18.938 -4.344 6.113 1 55.19 87 ARG A O 1
ATOM 694 N N . ASP A 1 88 ? 18.531 -2.924 4.355 1 51.31 88 ASP A N 1
ATOM 695 C CA . ASP A 1 88 ? 19.703 -2.127 4.73 1 51.31 88 ASP A CA 1
ATOM 696 C C . ASP A 1 88 ? 19.531 -1.539 6.133 1 51.31 88 ASP A C 1
ATOM 698 O O . ASP A 1 88 ? 20.516 -1.272 6.816 1 51.31 88 ASP A O 1
ATOM 702 N N . ILE A 1 89 ? 18.266 -1.236 6.457 1 46.88 89 ILE A N 1
ATOM 703 C CA . ILE A 1 89 ? 18.156 -0.618 7.77 1 46.88 89 ILE A CA 1
ATOM 704 C C . ILE A 1 89 ? 18.438 -1.651 8.859 1 46.88 89 ILE A C 1
ATOM 706 O O . ILE A 1 89 ? 19.016 -1.321 9.898 1 46.88 89 ILE A O 1
ATOM 710 N N . ILE A 1 90 ? 18.078 -2.879 8.5 1 44.41 90 ILE A N 1
ATOM 711 C CA . ILE A 1 90 ? 18.359 -3.869 9.539 1 44.41 90 ILE A CA 1
ATOM 712 C C . ILE A 1 90 ? 19.859 -4.051 9.695 1 44.41 90 ILE A C 1
ATOM 714 O O . ILE A 1 90 ? 20.375 -4.098 10.812 1 44.41 90 ILE A O 1
ATOM 718 N N . GLU A 1 91 ? 20.453 -4.281 8.578 1 45.22 91 GLU A N 1
ATOM 719 C CA . GLU A 1 91 ? 21.859 -4.68 8.695 1 45.22 91 GLU A CA 1
ATOM 720 C C . GLU A 1 91 ? 22.719 -3.539 9.25 1 45.22 91 GLU A C 1
ATOM 722 O O . GLU A 1 91 ? 23.672 -3.773 9.984 1 45.22 91 GLU A O 1
ATOM 727 N N . SER A 1 92 ? 22.547 -2.432 8.656 1 41.53 92 SER A N 1
ATOM 728 C CA . SER A 1 92 ? 23.547 -1.422 8.977 1 41.53 92 SER A CA 1
ATOM 729 C C . SER A 1 92 ? 23.578 -1.123 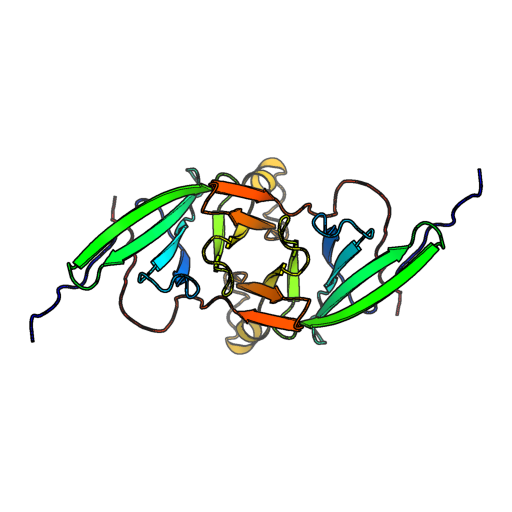10.469 1 41.53 92 SER A C 1
ATOM 731 O O . SER A 1 92 ? 24.594 -0.692 11 1 41.53 92 SER A O 1
ATOM 733 N N . PHE A 1 93 ? 22.469 -0.857 11.055 1 40.38 93 PHE A N 1
ATOM 734 C CA . PHE A 1 93 ? 22.656 -0.343 12.414 1 40.38 93 PHE A CA 1
ATOM 735 C C . PHE A 1 93 ? 22.75 -1.485 13.414 1 40.38 93 PHE A C 1
ATOM 737 O O . PHE A 1 93 ? 22.797 -1.253 14.625 1 40.38 93 PHE A O 1
ATOM 744 N N . GLY A 1 94 ? 23.281 -2.697 12.953 1 38.5 94 GLY A N 1
ATOM 745 C CA . GLY A 1 94 ? 23.375 -3.715 13.992 1 38.5 94 GLY A CA 1
ATOM 746 C C . GLY A 1 94 ? 22.109 -3.854 14.805 1 38.5 94 GLY A C 1
ATOM 747 O O . GLY A 1 94 ? 22.141 -4.391 15.914 1 38.5 94 GLY A O 1
ATOM 748 N N . ILE A 1 95 ? 21.391 -2.801 14.906 1 37.09 95 ILE A N 1
ATOM 749 C CA . ILE A 1 95 ? 20.188 -2.762 15.734 1 37.09 95 ILE A CA 1
ATOM 750 C C . ILE A 1 95 ? 19.25 -3.906 15.352 1 37.09 95 ILE A C 1
ATOM 752 O O . ILE A 1 95 ? 19.109 -4.227 14.164 1 37.09 95 ILE A O 1
ATOM 756 N N . LEU A 1 96 ? 19.172 -4.902 16.172 1 35.72 96 LEU A N 1
ATOM 757 C CA . LEU A 1 96 ? 18.109 -5.898 16.078 1 35.72 96 LEU A CA 1
ATOM 758 C C . LEU A 1 96 ? 16.938 -5.375 15.242 1 35.72 96 LEU A C 1
ATOM 760 O O . LEU A 1 96 ? 16.703 -4.168 15.195 1 35.72 96 LEU A O 1
ATOM 764 N N . PRO A 1 97 ? 16.594 -6.207 14.227 1 39.69 97 PRO A N 1
ATOM 765 C CA . PRO A 1 97 ? 15.492 -5.727 13.383 1 39.69 97 PRO A CA 1
ATOM 766 C C . PRO A 1 97 ? 14.531 -4.805 14.133 1 39.69 97 PRO A C 1
ATOM 768 O O . PRO A 1 97 ? 13.805 -5.254 15.016 1 39.69 97 PRO A O 1
ATOM 771 N N . LEU A 1 98 ? 15.062 -3.934 14.914 1 37.69 98 LEU A N 1
ATOM 772 C CA . LEU A 1 98 ? 14.031 -3.074 15.477 1 37.69 98 LEU A CA 1
ATOM 773 C C . LEU A 1 98 ? 12.773 -3.096 14.625 1 37.69 98 LEU A C 1
ATOM 775 O O . LEU A 1 98 ? 12.828 -3.447 13.438 1 37.69 98 LEU A O 1
ATOM 779 N N . ALA A 1 99 ? 11.625 -2.41 15.141 1 42.91 99 ALA A N 1
ATOM 780 C CA . ALA A 1 99 ? 10.258 -2.473 14.617 1 42.91 99 ALA A CA 1
ATOM 781 C C . ALA A 1 99 ? 10.25 -2.279 13.102 1 42.91 99 ALA A C 1
ATOM 783 O O . ALA A 1 99 ? 10.664 -1.229 12.602 1 42.91 99 ALA A O 1
ATOM 784 N N . GLN A 1 100 ? 10.969 -3.176 12.438 1 48.91 100 GLN A N 1
ATOM 785 C CA . GLN A 1 100 ? 10.836 -3.244 10.992 1 48.91 100 GLN A CA 1
ATOM 786 C C . GLN A 1 100 ? 9.586 -2.521 10.516 1 48.91 100 GLN A C 1
ATOM 788 O O . GLN A 1 100 ? 8.461 -2.938 10.828 1 48.91 100 GLN A O 1
ATOM 793 N N . SER A 1 101 ? 9.602 -1.242 10.586 1 58.72 101 SER A N 1
ATOM 794 C CA . SER A 1 101 ? 8.43 -0.501 10.133 1 58.72 101 SER A CA 1
ATOM 795 C C . SER A 1 101 ? 8.172 -0.728 8.648 1 58.72 101 SER A C 1
ATOM 797 O O . SER A 1 101 ? 9.039 -0.446 7.809 1 58.72 101 SER A O 1
ATOM 799 N N . PRO A 1 102 ? 7.426 -1.651 8.367 1 71.94 102 PRO A N 1
ATOM 800 C CA . PRO A 1 102 ? 7.074 -1.839 6.957 1 71.94 102 PRO A CA 1
ATOM 801 C C . PRO A 1 102 ? 6.879 -0.518 6.219 1 71.94 102 PRO A C 1
ATOM 803 O O . PRO A 1 102 ? 6.41 0.46 6.805 1 71.94 102 PRO A O 1
ATOM 806 N N . THR A 1 103 ? 7.555 -0.459 5.07 1 81.81 103 THR A N 1
ATOM 807 C CA . THR A 1 103 ? 7.391 0.698 4.199 1 81.81 103 THR A CA 1
ATOM 808 C C . THR A 1 103 ? 6.527 0.345 2.99 1 81.81 103 THR A C 1
ATOM 810 O O . THR A 1 103 ? 6.602 -0.771 2.471 1 81.81 103 THR A O 1
ATOM 813 N N . ILE A 1 104 ? 5.703 1.289 2.631 1 88.44 104 ILE A N 1
ATOM 814 C CA . ILE A 1 104 ? 4.848 1.079 1.467 1 88.44 104 ILE A CA 1
ATOM 815 C C . ILE A 1 104 ? 5.445 1.79 0.254 1 88.44 104 ILE A C 1
ATOM 817 O O . ILE A 1 104 ? 5.906 2.928 0.36 1 88.44 104 ILE A O 1
ATOM 821 N N . VAL A 1 105 ? 5.461 1.067 -0.845 1 88.19 105 VAL A N 1
ATOM 822 C CA . VAL A 1 105 ? 5.801 1.704 -2.113 1 88.19 105 VAL A CA 1
ATOM 823 C C . VAL A 1 105 ? 4.68 1.48 -3.123 1 88.19 105 VAL A C 1
ATOM 825 O O . VAL A 1 105 ? 4.102 0.392 -3.189 1 88.19 105 VAL A O 1
ATOM 828 N N . PHE A 1 106 ? 4.309 2.568 -3.783 1 90.25 106 PHE A N 1
ATOM 829 C CA . PHE A 1 106 ? 3.41 2.455 -4.926 1 90.25 106 PHE A CA 1
ATOM 830 C C . PHE A 1 106 ? 4.184 2.111 -6.191 1 90.25 106 PHE A C 1
ATOM 832 O O . PHE A 1 106 ? 5.277 2.637 -6.422 1 90.25 106 PHE A O 1
ATOM 839 N N . VAL A 1 107 ? 3.605 1.225 -6.891 1 88.12 107 VAL A N 1
ATOM 840 C CA . VAL A 1 107 ? 4.199 0.851 -8.172 1 88.12 107 VAL A CA 1
ATOM 841 C C . VAL A 1 107 ? 3.197 1.091 -9.297 1 88.12 107 VAL A C 1
ATOM 843 O O . VAL A 1 107 ? 2.047 0.655 -9.211 1 88.12 107 VAL A O 1
ATOM 846 N N . ASN A 1 108 ? 3.602 1.85 -10.227 1 85.69 108 ASN A N 1
ATOM 847 C CA . ASN A 1 108 ? 2.852 1.945 -11.477 1 85.69 108 ASN A CA 1
ATOM 848 C C . ASN A 1 108 ? 3.387 0.978 -12.531 1 85.69 108 ASN A C 1
ATOM 850 O O . ASN A 1 108 ? 4.504 1.144 -13.023 1 85.69 108 ASN A O 1
ATOM 854 N N . THR A 1 109 ? 2.588 -0.035 -12.812 1 82.75 109 THR A N 1
ATOM 855 C CA . THR A 1 109 ? 3.061 -1.131 -13.656 1 82.75 109 THR A CA 1
ATOM 856 C C . THR A 1 109 ? 3.152 -0.694 -15.109 1 82.75 109 THR A C 1
ATOM 858 O O . THR A 1 109 ? 3.857 -1.316 -15.906 1 82.75 109 THR A O 1
ATOM 861 N N . LEU A 1 110 ? 2.396 0.349 -15.516 1 74.44 110 LEU A N 1
ATOM 862 C CA . LEU A 1 110 ? 2.438 0.828 -16.891 1 74.44 110 LEU A CA 1
ATOM 863 C C . LEU A 1 110 ? 3.781 1.481 -17.203 1 74.44 110 LEU A C 1
ATOM 865 O O . LEU A 1 110 ? 4.352 1.264 -18.281 1 74.44 110 LEU A O 1
ATOM 869 N N . HIS A 1 111 ? 4.34 2.113 -16.125 1 71.94 111 HIS A N 1
ATOM 870 C CA . HIS A 1 111 ? 5.582 2.848 -16.344 1 71.94 111 HIS A CA 1
ATOM 871 C C . HIS A 1 111 ? 6.723 2.24 -15.531 1 71.94 111 HIS A C 1
ATOM 873 O O . HIS A 1 111 ? 7.871 2.678 -15.641 1 71.94 111 HIS A O 1
ATOM 879 N N . GLN A 1 112 ? 6.488 1.157 -14.781 1 73.19 112 GLN A N 1
ATOM 880 C CA . GLN A 1 112 ? 7.441 0.476 -13.906 1 73.19 112 GLN A CA 1
ATOM 881 C C . GLN A 1 112 ? 8.156 1.467 -12.992 1 73.19 112 GLN A C 1
ATOM 883 O O . GLN A 1 112 ? 9.383 1.453 -12.891 1 73.19 112 GLN A O 1
ATOM 888 N N . VAL A 1 113 ? 7.367 2.441 -12.531 1 76.25 113 VAL A N 1
ATOM 889 C CA . VAL A 1 113 ? 7.887 3.455 -11.625 1 76.25 113 VAL A CA 1
ATOM 890 C C . VAL A 1 113 ? 7.488 3.117 -10.188 1 76.25 113 VAL A C 1
ATOM 892 O O . VAL A 1 113 ? 6.348 2.732 -9.93 1 76.25 113 VAL A O 1
ATOM 895 N N . PHE A 1 114 ? 8.492 3.15 -9.289 1 75.75 114 PHE A N 1
ATOM 896 C CA . PHE A 1 114 ? 8.305 2.965 -7.859 1 75.75 114 PHE A CA 1
ATOM 897 C C . PHE A 1 114 ? 8.242 4.309 -7.141 1 75.75 114 PHE A C 1
ATOM 899 O O . PHE A 1 114 ? 9.086 5.18 -7.375 1 75.75 114 PHE A O 1
ATOM 906 N N . PHE A 1 115 ? 7.113 4.508 -6.488 1 74.88 115 PHE A N 1
ATOM 907 C CA . PHE A 1 115 ? 6.98 5.727 -5.699 1 74.88 115 PHE A CA 1
ATOM 908 C C . PHE A 1 115 ? 7.133 5.426 -4.211 1 74.88 115 PHE A C 1
ATOM 910 O O . PHE A 1 115 ? 6.297 4.738 -3.623 1 74.88 115 PHE A O 1
ATOM 917 N N . ARG A 1 116 ? 8.281 5.809 -3.73 1 62.22 116 ARG A N 1
ATOM 918 C CA . ARG A 1 116 ? 8.539 5.57 -2.312 1 62.22 116 ARG A CA 1
ATOM 919 C C . ARG A 1 116 ? 7.789 6.574 -1.445 1 62.22 116 ARG A C 1
ATOM 921 O O . ARG A 1 116 ? 7.738 7.766 -1.768 1 62.22 116 ARG A O 1
ATOM 928 N N . GLY A 1 117 ? 6.852 6.039 -0.642 1 57.38 117 GLY A N 1
ATOM 929 C CA . GLY A 1 117 ? 6.199 6.934 0.301 1 57.38 117 GLY A CA 1
ATOM 930 C C . GLY A 1 117 ? 7.176 7.672 1.195 1 57.38 117 GLY A C 1
ATOM 931 O O . GLY A 1 117 ? 8.258 7.168 1.495 1 57.38 117 GLY A O 1
ATOM 932 N N . GLN A 1 118 ? 7.227 9.086 1.081 1 43.56 118 GLN A N 1
ATOM 933 C CA . GLN A 1 118 ? 8.055 9.875 1.983 1 43.56 118 GLN A CA 1
ATOM 934 C C . GLN A 1 118 ? 7.738 9.562 3.441 1 43.56 118 GLN A C 1
ATOM 936 O O . GLN A 1 118 ? 6.566 9.477 3.824 1 43.56 118 GLN A O 1
ATOM 941 N N . VAL A 1 119 ? 8.508 8.688 4.031 1 38.94 119 VAL A N 1
ATOM 942 C CA . VAL A 1 119 ? 8.344 8.594 5.477 1 38.94 119 VAL A CA 1
ATOM 943 C C . VAL A 1 119 ? 8.562 9.961 6.113 1 38.94 119 VAL A C 1
ATOM 945 O O . VAL A 1 119 ? 9.508 10.672 5.766 1 38.94 119 VAL A O 1
ATOM 948 N N . ALA A 1 120 ? 7.52 10.633 6.535 1 37.97 120 ALA A N 1
ATOM 949 C CA . ALA A 1 120 ? 7.703 11.883 7.262 1 37.97 120 ALA A CA 1
ATOM 950 C C . ALA A 1 120 ? 8.875 11.781 8.234 1 37.97 120 ALA A C 1
ATOM 952 O O . ALA A 1 120 ? 8.727 12.062 9.422 1 37.97 120 ALA A O 1
ATOM 953 N N . GLY A 1 121 ? 9.742 10.859 8.359 1 31.17 121 GLY A N 1
ATOM 954 C CA . GLY A 1 121 ? 10.75 11.234 9.344 1 31.17 121 GLY A CA 1
ATOM 955 C C . GLY A 1 121 ? 11.344 12.609 9.102 1 31.17 121 GLY A C 1
ATOM 956 O O . GLY A 1 121 ? 11.422 13.422 10.023 1 31.17 121 GLY A O 1
ATOM 957 N N . GLU A 1 122 ? 12.445 12.656 8.242 1 31.22 122 GLU A N 1
ATOM 958 C CA . GLU A 1 122 ? 13.508 13.617 8.523 1 31.22 122 GLU A CA 1
ATOM 959 C C . GLU A 1 122 ? 13.023 15.055 8.344 1 31.22 122 GLU A C 1
ATOM 961 O O . GLU A 1 122 ? 13.734 16 8.672 1 31.22 122 GLU A O 1
ATOM 966 N N . ARG A 1 123 ? 12.523 15.523 7.059 1 25 123 ARG A N 1
ATOM 967 C CA . ARG A 1 123 ? 12.648 16.984 7.051 1 25 123 ARG A CA 1
ATOM 968 C C . ARG A 1 123 ? 11.727 17.609 8.094 1 25 123 ARG A C 1
ATOM 970 O O . ARG A 1 123 ? 10.781 16.969 8.562 1 25 123 ARG A O 1
ATOM 977 N N . LYS A 1 124 ? 11.195 18.844 7.902 1 31.17 124 LYS A N 1
ATOM 978 C CA . LYS A 1 124 ? 10.82 19.906 8.828 1 31.17 124 LYS A CA 1
ATOM 979 C C . LYS A 1 124 ? 9.594 19.5 9.648 1 31.17 124 LYS A C 1
ATOM 981 O O . LYS A 1 124 ? 8.906 18.531 9.312 1 31.17 124 LYS A O 1
ATOM 986 N N . GLY A 1 125 ? 8.789 20.531 10.625 1 30.95 125 GLY A N 1
ATOM 987 C CA . GLY A 1 125 ? 8.242 20.891 11.914 1 30.95 125 GLY A CA 1
ATOM 988 C C . GLY A 1 125 ? 6.805 20.438 12.109 1 30.95 125 GLY A C 1
ATOM 989 O O . GLY A 1 125 ? 6.102 20.938 12.992 1 30.95 125 GLY A O 1
ATOM 990 N N . VAL A 1 126 ? 6.02 19.859 11.305 1 32.31 126 VAL A N 1
ATOM 991 C CA . VAL A 1 126 ? 4.734 19.609 11.953 1 32.31 126 VAL A CA 1
ATOM 992 C C . VAL A 1 126 ? 4.871 18.469 12.953 1 32.31 126 VAL A C 1
ATOM 994 O O . VAL A 1 126 ? 5.383 17.391 12.617 1 32.31 126 VAL A O 1
ATOM 997 N N . SER A 1 127 ? 5.027 18.766 14.227 1 38.16 127 SER A N 1
ATOM 998 C CA . SER A 1 127 ? 5.121 17.781 15.305 1 38.16 127 SER A CA 1
ATOM 999 C C . SER A 1 127 ? 3.754 17.203 15.648 1 38.16 127 SER A C 1
ATOM 1001 O O . SER A 1 127 ? 2.762 17.938 15.695 1 38.16 127 SER A O 1
ATOM 1003 N N . VAL A 1 128 ? 3.443 16.156 15.273 1 40.41 128 VAL A N 1
ATOM 1004 C CA . VAL A 1 128 ? 2.279 15.445 15.805 1 40.41 128 VAL A CA 1
ATOM 1005 C C . VAL A 1 128 ? 2.549 15.008 17.234 1 40.41 128 VAL A C 1
ATOM 1007 O O . VAL A 1 128 ? 3.514 14.281 17.5 1 40.41 128 VAL A O 1
ATOM 1010 N N . ASN A 1 129 ? 2.244 15.883 18.156 1 41 129 ASN A N 1
ATOM 1011 C CA . ASN A 1 129 ? 2.443 15.578 19.562 1 41 129 ASN A CA 1
ATOM 1012 C C . ASN A 1 129 ? 1.241 14.844 20.156 1 41 129 ASN A C 1
ATOM 1014 O O . ASN A 1 129 ? 0.097 15.141 19.812 1 41 129 ASN A O 1
ATOM 1018 N N . LYS A 1 130 ? 1.526 13.688 20.594 1 41.16 130 LYS A N 1
ATOM 1019 C CA . LYS A 1 130 ? 0.52 13.023 21.422 1 41.16 130 LYS A CA 1
ATOM 1020 C C . LYS A 1 130 ? -0.051 13.977 22.469 1 41.16 130 LYS A C 1
ATOM 1022 O O . LYS A 1 130 ? 0.696 14.695 23.125 1 41.16 130 LYS A O 1
ATOM 1027 N N . HIS A 1 131 ? -1.261 14.469 22.234 1 31.58 131 HIS A N 1
ATOM 1028 C CA . HIS A 1 131 ? -1.788 15.18 23.391 1 31.58 131 HIS A CA 1
ATOM 1029 C C . HIS A 1 131 ? -1.788 14.297 24.625 1 31.58 131 HIS A C 1
ATOM 1031 O O . HIS A 1 131 ? -2.186 13.125 24.562 1 31.58 131 HIS A O 1
ATOM 1037 N N . PRO A 1 132 ? -0.932 14.672 25.609 1 29.84 132 PRO A N 1
ATOM 1038 C CA . PRO A 1 132 ? -1.044 13.992 26.906 1 29.84 132 PRO A CA 1
ATOM 1039 C C . PRO A 1 132 ? -2.488 13.875 27.391 1 29.84 132 PRO A C 1
ATOM 1041 O O . PRO A 1 132 ? -3.295 14.781 27.172 1 29.84 132 PRO A O 1
ATOM 1044 N N . SER A 1 133 ? -3.014 12.562 27.5 1 26.69 133 SER A N 1
ATOM 1045 C CA . SER A 1 133 ? -4.164 12.492 28.391 1 26.69 133 SER A CA 1
ATOM 1046 C C . SER A 1 133 ? -3.885 13.195 29.703 1 26.69 133 SER A C 1
ATOM 1048 O O . SER A 1 133 ? -2.764 13.148 30.219 1 26.69 133 SER A O 1
ATOM 1050 N N . MET B 1 1 ? 8.422 40.312 9.242 1 41.78 1 MET B N 1
ATOM 1051 C CA . MET B 1 1 ? 8.609 38.875 9.18 1 41.78 1 MET B CA 1
ATOM 1052 C C . MET B 1 1 ? 7.723 38.156 10.203 1 41.78 1 MET B C 1
ATOM 1054 O O . MET B 1 1 ? 8 38.188 11.398 1 41.78 1 MET B O 1
ATOM 1058 N N . GLU B 1 2 ? 6.406 38.25 10.125 1 49.44 2 GLU B N 1
ATOM 1059 C CA . GLU B 1 2 ? 5.43 37.844 11.125 1 49.44 2 GLU B CA 1
ATOM 1060 C C . GLU B 1 2 ? 5.68 36.406 11.562 1 49.44 2 GLU B C 1
ATOM 1062 O O . GLU B 1 2 ? 6.027 35.531 10.742 1 49.44 2 GLU B O 1
ATOM 1067 N N . ASP B 1 3 ? 6.176 36.156 12.766 1 53.94 3 ASP B N 1
ATOM 1068 C CA . ASP B 1 3 ? 6.555 34.938 13.516 1 53.94 3 ASP B CA 1
ATOM 1069 C C . ASP B 1 3 ? 5.48 33.875 13.406 1 53.94 3 ASP B C 1
ATOM 1071 O O . ASP B 1 3 ? 4.434 33.969 14.055 1 53.94 3 ASP B O 1
ATOM 1075 N N . ASP B 1 4 ? 5.273 33.375 12.242 1 61.06 4 ASP B N 1
ATOM 1076 C CA . ASP B 1 4 ? 4.184 32.438 12.109 1 61.06 4 ASP B CA 1
ATOM 1077 C C . ASP B 1 4 ? 4.316 31.297 13.141 1 61.06 4 ASP B C 1
ATOM 1079 O O . ASP B 1 4 ? 5.371 30.672 13.25 1 61.06 4 ASP B O 1
ATOM 1083 N N . ALA B 1 5 ? 3.66 31.484 14.359 1 66.62 5 ALA B N 1
ATOM 1084 C CA . ALA B 1 5 ? 3.596 30.453 15.391 1 66.62 5 ALA B CA 1
ATOM 1085 C C . ALA B 1 5 ? 3.389 29.078 14.781 1 66.62 5 ALA B C 1
ATOM 1087 O O . ALA B 1 5 ? 2.713 28.938 13.758 1 66.62 5 ALA B O 1
ATOM 1088 N N . PRO B 1 6 ? 4.219 28.188 15.234 1 71.44 6 PRO B N 1
ATOM 1089 C CA . PRO B 1 6 ? 3.992 26.828 14.766 1 71.44 6 PRO B CA 1
ATOM 1090 C C . PRO B 1 6 ? 2.555 26.359 14.984 1 71.44 6 PRO B C 1
ATOM 1092 O O . PRO B 1 6 ? 1.904 26.766 15.945 1 71.44 6 PRO B O 1
ATOM 1095 N N . VAL B 1 7 ? 1.956 25.812 13.984 1 77.31 7 VAL B N 1
ATOM 1096 C CA . VAL B 1 7 ? 0.635 25.203 14.125 1 77.31 7 VAL B CA 1
ATOM 1097 C C . VAL B 1 7 ? 0.776 23.75 14.562 1 77.31 7 VAL B C 1
ATOM 1099 O O . VAL B 1 7 ? 1.539 22.984 13.969 1 77.31 7 VAL B O 1
ATOM 1102 N N . ILE B 1 8 ? 0.201 23.422 15.695 1 79.75 8 ILE B N 1
ATOM 1103 C CA . ILE B 1 8 ? 0.285 22.078 16.25 1 79.75 8 ILE B CA 1
ATOM 1104 C C . ILE B 1 8 ? -1.065 21.375 16.109 1 79.75 8 ILE B C 1
ATOM 1106 O O . ILE B 1 8 ? -2.109 21.969 16.406 1 79.75 8 ILE B O 1
ATOM 1110 N N . TYR B 1 9 ? -0.989 20.281 15.57 1 84.75 9 TYR B N 1
ATOM 1111 C CA . TYR B 1 9 ? -2.162 19.406 15.547 1 84.75 9 TYR B CA 1
ATOM 1112 C C . TYR B 1 9 ? -2.014 18.25 16.531 1 84.75 9 TYR B C 1
ATOM 1114 O O . TYR B 1 9 ? -1.078 17.453 16.422 1 84.75 9 TYR B O 1
ATOM 1122 N N . GLY B 1 10 ? -2.938 18.203 17.5 1 84.12 10 GLY B N 1
ATOM 1123 C CA . GLY B 1 10 ? -2.887 17.156 18.516 1 84.12 10 GLY B CA 1
ATOM 1124 C C . GLY B 1 10 ? -3.703 15.938 18.141 1 84.12 10 GLY B C 1
ATOM 1125 O O . GLY B 1 10 ? -4.816 16.047 17.625 1 84.12 10 GLY B O 1
ATOM 1126 N N . LEU B 1 11 ? -3.146 14.758 18.406 1 85.88 11 LEU B N 1
ATOM 1127 C CA . LEU B 1 11 ? -3.836 13.492 18.188 1 85.88 11 LEU B CA 1
ATOM 1128 C C . LEU B 1 11 ? -4.242 12.859 19.516 1 85.88 11 LEU B C 1
ATOM 1130 O O . LEU B 1 11 ? -3.506 12.953 20.5 1 85.88 11 LEU B O 1
ATOM 1134 N N . GLU B 1 12 ? -5.367 12.258 19.469 1 83.56 12 GLU B N 1
ATOM 1135 C CA . GLU B 1 12 ? -5.863 11.57 20.656 1 83.56 12 GLU B CA 1
ATOM 1136 C C . GLU B 1 12 ? -5.129 10.25 20.875 1 83.56 12 GLU B C 1
ATOM 1138 O O . GLU B 1 12 ? -4.969 9.805 22.016 1 83.56 12 GLU B O 1
ATOM 1143 N N . PHE B 1 13 ? -4.742 9.57 19.906 1 84.5 13 PHE B N 1
ATOM 1144 C CA . PHE B 1 13 ? -4.094 8.266 19.953 1 84.5 13 PHE B CA 1
ATOM 1145 C C . PHE B 1 13 ? -2.646 8.359 19.484 1 84.5 13 PHE B C 1
ATOM 1147 O O . PHE B 1 13 ? -2.279 9.297 18.766 1 84.5 13 PHE B O 1
ATOM 1154 N N . GLN B 1 14 ? -1.876 7.359 19.906 1 84.94 14 GLN B N 1
ATOM 1155 C CA . GLN B 1 14 ? -0.517 7.258 19.391 1 84.94 14 GLN B CA 1
ATOM 1156 C C . GLN B 1 14 ? -0.52 7.117 17.859 1 84.94 14 GLN B C 1
ATOM 1158 O O . GLN B 1 14 ? -1.428 6.512 17.297 1 84.94 14 GLN B O 1
ATOM 1163 N N . ALA B 1 15 ? 0.43 7.809 17.25 1 85.62 15 ALA B N 1
ATOM 1164 C CA . ALA B 1 15 ? 0.605 7.73 15.805 1 85.62 15 ALA B CA 1
ATOM 1165 C C . ALA B 1 15 ? 2.072 7.52 15.445 1 85.62 15 ALA B C 1
ATOM 1167 O O . ALA B 1 15 ? 2.963 8.102 16.062 1 85.62 15 ALA B O 1
ATOM 1168 N N . ARG B 1 16 ? 2.25 6.613 14.477 1 78.19 16 ARG B N 1
ATOM 1169 C CA . ARG B 1 16 ? 3.621 6.363 14.039 1 78.19 16 ARG B CA 1
ATOM 1170 C C . ARG B 1 16 ? 3.744 6.469 12.523 1 78.19 16 ARG B C 1
ATOM 1172 O O . ARG B 1 16 ? 4.812 6.223 11.969 1 78.19 16 ARG B O 1
ATOM 1179 N N . ALA B 1 17 ? 2.672 6.758 11.953 1 84.56 17 ALA B N 1
ATOM 1180 C CA . ALA B 1 17 ? 2.699 6.848 10.5 1 84.56 17 ALA B CA 1
ATOM 1181 C C . ALA B 1 17 ? 2.27 8.234 10.023 1 84.56 17 ALA B C 1
ATOM 1183 O O . ALA B 1 17 ? 1.218 8.734 10.43 1 84.56 17 ALA B O 1
ATOM 1184 N N . LEU B 1 18 ? 3.131 8.844 9.227 1 87.38 18 LEU B N 1
ATOM 1185 C CA . LEU B 1 18 ? 2.898 10.18 8.688 1 87.38 18 LEU B CA 1
ATOM 1186 C C . LEU B 1 18 ? 3.428 10.281 7.258 1 87.38 18 LEU B C 1
ATOM 1188 O O . LEU B 1 18 ? 4.516 9.781 6.957 1 87.38 18 LEU B O 1
ATOM 1192 N N . THR B 1 19 ? 2.566 10.953 6.387 1 89.12 19 THR B N 1
ATOM 1193 C CA . THR B 1 19 ? 3.029 11.148 5.016 1 89.12 19 THR B CA 1
ATOM 1194 C C . THR B 1 19 ? 2.387 12.391 4.402 1 89.12 19 THR B C 1
ATOM 1196 O O . THR B 1 19 ? 1.214 12.68 4.652 1 89.12 19 THR B O 1
ATOM 1199 N N . PRO B 1 20 ? 3.26 13.117 3.674 1 90.38 20 PRO B N 1
ATOM 1200 C CA . PRO B 1 20 ? 2.629 14.164 2.873 1 90.38 20 PRO B CA 1
ATOM 1201 C C . PRO B 1 20 ? 1.849 13.609 1.68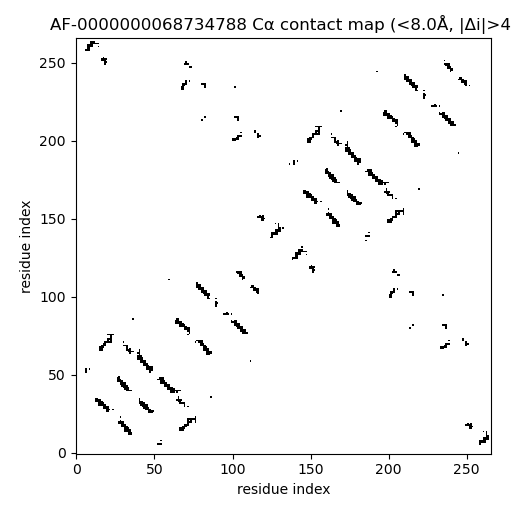3 1 90.38 20 PRO B C 1
ATOM 1203 O O . PRO B 1 20 ? 2.092 12.484 1.253 1 90.38 20 PRO B O 1
ATOM 1206 N N . GLN B 1 21 ? 0.887 14.305 1.272 1 90.62 21 GLN B N 1
ATOM 1207 C CA . GLN B 1 21 ? 0.176 13.961 0.046 1 90.62 21 GLN B CA 1
ATOM 1208 C C . GLN B 1 21 ? 0.558 14.898 -1.093 1 90.62 21 GLN B C 1
ATOM 1210 O O . GLN B 1 21 ? -0.123 15.898 -1.332 1 90.62 21 GLN B O 1
ATOM 1215 N N . THR B 1 22 ? 1.473 14.508 -1.921 1 90.12 22 THR B N 1
ATOM 1216 C CA . THR B 1 22 ? 2.074 15.352 -2.947 1 90.12 22 THR B CA 1
ATOM 1217 C C . THR B 1 22 ? 1.122 15.531 -4.125 1 90.12 22 THR B C 1
ATOM 1219 O O . THR B 1 22 ? 1.174 16.547 -4.82 1 90.12 22 THR B O 1
ATOM 1222 N N . ALA B 1 23 ? 0.264 14.586 -4.328 1 91.12 23 ALA B N 1
ATOM 1223 C CA . ALA B 1 23 ? -0.682 14.695 -5.434 1 91.12 23 ALA B CA 1
ATOM 1224 C C . ALA B 1 23 ? -1.737 15.758 -5.152 1 91.12 23 ALA B C 1
ATOM 1226 O O . ALA B 1 23 ? -2.451 16.188 -6.062 1 91.12 23 ALA B O 1
ATOM 1227 N N . GLU B 1 24 ? -1.892 16.141 -3.898 1 91.94 24 GLU B N 1
ATOM 1228 C CA . GLU B 1 24 ? -2.719 17.297 -3.555 1 91.94 24 GLU B CA 1
ATOM 1229 C C . GLU B 1 24 ? -1.959 18.594 -3.764 1 91.94 24 GLU B C 1
ATOM 1231 O O . GLU B 1 24 ? -1.074 18.938 -2.977 1 91.94 24 GLU B O 1
ATOM 1236 N N . THR B 1 25 ? -2.377 19.312 -4.852 1 91.75 25 THR B N 1
ATOM 1237 C CA . THR B 1 25 ? -1.568 20.453 -5.234 1 91.75 25 THR B CA 1
ATOM 1238 C C . THR B 1 25 ? -2.221 21.766 -4.766 1 91.75 25 THR B C 1
ATOM 1240 O O . THR B 1 25 ? -1.581 22.812 -4.758 1 91.75 25 THR B O 1
ATOM 1243 N N . ASP B 1 26 ? -3.406 21.703 -4.359 1 89.94 26 ASP B N 1
ATOM 1244 C CA . ASP B 1 26 ? -4.125 22.922 -3.994 1 89.94 26 ASP B CA 1
ATOM 1245 C C . ASP B 1 26 ? -3.945 23.25 -2.512 1 89.94 26 ASP B C 1
ATOM 1247 O O . ASP B 1 26 ? -4.312 24.328 -2.057 1 89.94 26 ASP B O 1
ATOM 1251 N N . ALA B 1 27 ? -3.416 22.266 -1.762 1 90.06 27 ALA B N 1
ATOM 1252 C CA . ALA B 1 27 ? -3.229 22.453 -0.325 1 90.06 27 ALA B CA 1
ATOM 1253 C C . ALA B 1 27 ? -2.047 21.625 0.186 1 90.06 27 ALA B C 1
ATOM 1255 O O . ALA B 1 27 ? -1.645 20.656 -0.442 1 90.06 27 ALA B O 1
ATOM 1256 N N . ILE B 1 28 ? -1.482 22.156 1.27 1 89.56 28 ILE B N 1
ATOM 1257 C CA . ILE B 1 28 ? -0.542 21.328 2.01 1 89.56 28 ILE B CA 1
ATOM 1258 C C . ILE B 1 28 ? -1.306 20.266 2.811 1 89.56 28 ILE B C 1
ATOM 1260 O O . ILE B 1 28 ? -2.049 20.609 3.738 1 89.56 28 ILE B O 1
ATOM 1264 N N . ARG B 1 29 ? -1.21 19.031 2.453 1 90.81 29 ARG B N 1
ATOM 1265 C CA . ARG B 1 29 ? -1.969 17.969 3.113 1 90.81 29 ARG B CA 1
ATOM 1266 C C . ARG B 1 29 ? -1.042 16.875 3.648 1 90.81 29 ARG B C 1
ATOM 1268 O O . ARG B 1 29 ? -0.084 16.484 2.98 1 90.81 29 ARG B O 1
ATOM 1275 N N . PHE B 1 30 ? -1.401 16.438 4.871 1 91.12 30 PHE B N 1
ATOM 1276 C CA . PHE B 1 30 ? -0.703 15.336 5.512 1 91.12 30 PHE B CA 1
ATOM 1277 C C . PHE B 1 30 ? -1.689 14.273 5.98 1 91.12 30 PHE B C 1
ATOM 1279 O O . PHE B 1 30 ? -2.82 14.586 6.355 1 91.12 30 PHE B O 1
ATOM 1286 N N . LEU B 1 31 ? -1.184 13.078 5.867 1 90.81 31 LEU B N 1
ATOM 1287 C CA . LEU B 1 31 ? -1.945 11.953 6.398 1 90.81 31 LEU B CA 1
ATOM 1288 C C . LEU B 1 31 ? -1.261 11.367 7.625 1 90.81 31 LEU B C 1
ATOM 1290 O O . LEU B 1 31 ? -0.036 11.227 7.652 1 90.81 31 LEU B O 1
ATOM 1294 N N . VAL B 1 32 ? -2.061 11.109 8.625 1 91.12 32 VAL B N 1
ATOM 1295 C CA . VAL B 1 32 ? -1.539 10.5 9.844 1 91.12 32 VAL B CA 1
ATOM 1296 C C . VAL B 1 32 ? -2.326 9.227 10.156 1 91.12 32 VAL B C 1
ATOM 1298 O O . VAL B 1 32 ? -3.559 9.227 10.117 1 91.12 32 VAL B O 1
ATOM 1301 N N . GLY B 1 33 ? -1.622 8.156 10.398 1 92.19 33 GLY B N 1
ATOM 1302 C CA . GLY B 1 33 ? -2.229 6.914 10.852 1 92.19 33 GLY B CA 1
ATOM 1303 C C . GLY B 1 33 ? -1.979 6.629 12.32 1 92.19 33 GLY B C 1
ATOM 1304 O O . GLY B 1 33 ? -0.85 6.75 12.797 1 92.19 33 GLY B O 1
ATOM 1305 N N . THR B 1 34 ? -3.041 6.273 12.984 1 90.94 34 THR B N 1
ATOM 1306 C CA . THR B 1 34 ? -2.895 6.043 14.422 1 90.94 34 THR B CA 1
ATOM 1307 C C . THR B 1 34 ? -2.58 4.574 14.703 1 90.94 34 THR B C 1
ATOM 1309 O O . THR B 1 34 ? -2.77 3.717 13.836 1 90.94 34 THR B O 1
ATOM 1312 N N . GLN B 1 35 ? -2.016 4.371 15.836 1 86.38 35 GLN B N 1
ATOM 1313 C CA . GLN B 1 35 ? -1.675 3.045 16.344 1 86.38 35 GLN B CA 1
ATOM 1314 C C . GLN B 1 35 ? -2.207 2.838 17.75 1 86.38 35 GLN B C 1
ATOM 1316 O O . GLN B 1 35 ? -1.525 3.154 18.734 1 86.38 35 GLN B O 1
ATOM 1321 N N . SER B 1 36 ? -3.395 2.359 17.812 1 83.75 36 SER B N 1
ATOM 1322 C CA . SER B 1 36 ? -4.008 2.049 19.109 1 83.75 36 SER B CA 1
ATOM 1323 C C . SER B 1 36 ? -4.293 0.557 19.234 1 83.75 36 SER B C 1
ATOM 1325 O O . SER B 1 36 ? -4.754 -0.08 18.281 1 83.75 36 SER B O 1
ATOM 1327 N N . LEU B 1 37 ? -4.066 0.019 20.406 1 81.5 37 LEU B N 1
ATOM 1328 C CA . LEU B 1 37 ? -4.406 -1.373 20.672 1 81.5 37 LEU B CA 1
ATOM 1329 C C . LEU B 1 37 ? -5.797 -1.48 21.297 1 81.5 37 LEU B C 1
ATOM 1331 O O . LEU B 1 37 ? -6.375 -2.568 21.344 1 81.5 37 LEU B O 1
ATOM 1335 N N . LYS B 1 38 ? -6.324 -0.372 21.781 1 84.5 38 LYS B N 1
ATOM 1336 C CA . LYS B 1 38 ? -7.562 -0.394 22.562 1 84.5 38 LYS B CA 1
ATOM 1337 C C . LYS B 1 38 ? -8.742 0.11 21.734 1 84.5 38 LYS B C 1
ATOM 1339 O O . LYS B 1 38 ? -9.875 -0.348 21.906 1 84.5 38 LYS B O 1
ATOM 1344 N N . TYR B 1 39 ? -8.469 0.997 20.812 1 87.56 39 TYR B N 1
ATOM 1345 C CA . TYR B 1 39 ? -9.523 1.664 20.062 1 87.56 39 TYR B CA 1
ATOM 1346 C C . TYR B 1 39 ? -9.336 1.475 18.562 1 87.56 39 TYR B C 1
ATOM 1348 O O . TYR B 1 39 ? -8.258 1.058 18.109 1 87.56 39 TYR B O 1
ATOM 1356 N N . ASP B 1 40 ? -10.43 1.773 17.797 1 89.56 40 ASP B N 1
ATOM 1357 C CA . ASP B 1 40 ? -10.273 1.798 16.344 1 89.56 40 ASP B CA 1
ATOM 1358 C C . ASP B 1 40 ? -9.242 2.836 15.922 1 89.56 40 ASP B C 1
ATOM 1360 O O . ASP B 1 40 ? -9.195 3.938 16.469 1 89.56 40 ASP B O 1
ATOM 1364 N N . ASN B 1 41 ? -8.438 2.348 15.062 1 89.75 41 ASN B N 1
ATOM 1365 C CA . ASN B 1 41 ? -7.445 3.285 14.547 1 89.75 41 ASN B CA 1
ATOM 1366 C C . ASN B 1 41 ? -8.039 4.207 13.492 1 89.75 41 ASN B C 1
ATOM 1368 O O . ASN B 1 41 ? -9.172 3.996 13.039 1 89.75 41 ASN B O 1
ATOM 1372 N N . GLN B 1 42 ? -7.32 5.262 13.258 1 91.38 42 GLN B N 1
ATOM 1373 C CA . GLN B 1 42 ? -7.859 6.32 12.406 1 91.38 42 GLN B CA 1
ATOM 1374 C C . GLN B 1 42 ? -6.809 6.824 11.422 1 91.38 42 GLN B C 1
ATOM 1376 O O . GLN B 1 42 ? -5.609 6.762 11.695 1 91.38 42 GLN B O 1
ATOM 1381 N N . ILE B 1 43 ? -7.305 7.23 10.312 1 93.38 43 ILE B N 1
ATOM 1382 C CA . ILE B 1 43 ? -6.516 8.055 9.406 1 93.38 43 ILE B CA 1
ATOM 1383 C C . ILE B 1 43 ? -6.98 9.508 9.492 1 93.38 43 ILE B C 1
ATOM 1385 O O . ILE B 1 43 ? -8.148 9.805 9.227 1 93.38 43 ILE B O 1
ATOM 1389 N N . HIS B 1 44 ? -6.055 10.359 9.852 1 92.19 44 HIS B N 1
ATOM 1390 C CA . HIS B 1 44 ? -6.34 11.789 9.859 1 92.19 44 HIS B CA 1
ATOM 1391 C C . HIS B 1 44 ? -5.84 12.453 8.578 1 92.19 44 HIS B C 1
ATOM 1393 O O . HIS B 1 44 ? -4.652 12.375 8.258 1 92.19 44 HIS B O 1
ATOM 1399 N N . ILE B 1 45 ? -6.75 13.031 7.922 1 93.38 45 ILE B N 1
ATOM 1400 C CA . ILE B 1 45 ? -6.414 13.875 6.777 1 93.38 45 ILE B CA 1
ATOM 1401 C C . ILE B 1 45 ? -6.352 15.336 7.219 1 93.38 45 ILE B C 1
ATOM 1403 O O . ILE B 1 45 ? -7.367 15.922 7.598 1 93.38 45 ILE B O 1
ATOM 1407 N N . ILE B 1 46 ? -5.145 15.875 7.16 1 91.69 46 ILE B N 1
ATOM 1408 C CA . ILE B 1 46 ? -4.926 17.203 7.711 1 91.69 46 ILE B CA 1
ATOM 1409 C C . ILE B 1 46 ? -4.578 18.188 6.586 1 91.69 46 ILE B C 1
ATOM 1411 O O . ILE B 1 46 ? -3.553 18.031 5.918 1 91.69 46 ILE B O 1
ATOM 1415 N N . ASP B 1 47 ? -5.434 19.125 6.418 1 92.31 47 ASP B N 1
ATOM 1416 C CA . ASP B 1 47 ? -5.184 20.203 5.477 1 92.31 47 ASP B CA 1
ATOM 1417 C C . ASP B 1 47 ? -4.711 21.469 6.203 1 92.31 47 ASP B C 1
ATOM 1419 O O . ASP B 1 47 ? -5.375 21.953 7.121 1 92.31 47 ASP B O 1
ATOM 1423 N N . PHE B 1 48 ? -3.492 21.984 5.73 1 88.88 48 PHE B N 1
ATOM 1424 C CA . PHE B 1 48 ? -2.955 23.188 6.348 1 88.88 48 PHE B CA 1
ATOM 1425 C C . PHE B 1 48 ? -3.031 24.375 5.383 1 88.88 48 PHE B C 1
ATOM 1427 O O . PHE B 1 48 ? -2.443 24.328 4.301 1 88.88 48 PHE B O 1
ATOM 1434 N N . ASP B 1 49 ? -3.846 25.328 5.785 1 88.06 49 ASP B N 1
ATOM 1435 C CA . ASP B 1 49 ? -3.867 26.625 5.105 1 88.06 49 ASP B CA 1
ATOM 1436 C C . ASP B 1 49 ? -2.777 27.547 5.645 1 88.06 49 ASP B C 1
ATOM 1438 O O . ASP B 1 49 ? -2.969 28.219 6.664 1 88.06 49 ASP B O 1
ATOM 1442 N N . ASP B 1 50 ? -1.751 27.609 4.961 1 82.88 50 ASP B N 1
ATOM 1443 C CA . ASP B 1 50 ? -0.578 28.344 5.441 1 82.88 50 ASP B CA 1
ATOM 1444 C C . ASP B 1 50 ? -0.815 29.844 5.41 1 82.88 50 ASP B C 1
ATOM 1446 O O . ASP B 1 50 ? -0.155 30.594 6.129 1 82.88 50 ASP B O 1
ATOM 1450 N N . GLU B 1 51 ? -1.734 30.344 4.586 1 86 51 GLU B N 1
ATOM 1451 C CA . GLU B 1 51 ? -2.025 31.766 4.512 1 86 51 GLU B CA 1
ATOM 1452 C C . GLU B 1 51 ? -2.787 32.25 5.75 1 86 51 GLU B C 1
ATOM 1454 O O . GLU B 1 51 ? -2.545 33.344 6.254 1 86 51 GLU B O 1
ATOM 1459 N N . ASN B 1 52 ? -3.68 31.422 6.234 1 87.56 52 ASN B N 1
ATOM 1460 C CA . ASN B 1 52 ? -4.543 31.797 7.348 1 87.56 52 ASN B CA 1
ATOM 1461 C C . ASN B 1 52 ? -4.133 31.094 8.641 1 87.56 52 ASN B C 1
ATOM 1463 O O . ASN B 1 52 ? -4.684 31.375 9.711 1 87.56 52 ASN B O 1
ATOM 1467 N N . ASN B 1 53 ? -3.217 30.125 8.469 1 84.62 53 ASN B N 1
ATOM 1468 C CA . ASN B 1 53 ? -2.734 29.359 9.609 1 84.62 53 ASN B CA 1
ATOM 1469 C C . ASN B 1 53 ? -3.848 28.531 10.242 1 84.62 53 ASN B C 1
ATOM 1471 O O . ASN B 1 53 ? -4.02 28.531 11.461 1 84.62 53 ASN B O 1
ATOM 1475 N N . ILE B 1 54 ? -4.59 27.953 9.359 1 88.56 54 ILE B N 1
ATOM 1476 C CA . ILE B 1 54 ? -5.723 27.156 9.805 1 88.56 54 ILE B CA 1
ATOM 1477 C C . ILE B 1 54 ? -5.508 25.688 9.422 1 88.56 54 ILE B C 1
ATOM 1479 O O . ILE B 1 54 ? -5.055 25.391 8.312 1 88.56 54 ILE B O 1
ATOM 1483 N N . ILE B 1 55 ? -5.836 24.828 10.375 1 89.62 55 ILE B N 1
ATOM 1484 C CA . ILE B 1 55 ? -5.785 23.391 10.109 1 89.62 55 ILE B CA 1
ATOM 1485 C C . ILE B 1 55 ? -7.203 22.844 9.977 1 89.62 55 ILE B C 1
ATOM 1487 O O . ILE B 1 55 ? -8.062 23.109 10.82 1 89.62 55 ILE B O 1
ATOM 1491 N N . ASN B 1 56 ? -7.418 22.297 8.828 1 93 56 ASN B N 1
ATOM 1492 C CA . ASN B 1 56 ? -8.633 21.5 8.656 1 93 56 ASN B CA 1
ATOM 1493 C C . ASN B 1 56 ? -8.344 20 8.695 1 93 56 ASN B C 1
ATOM 1495 O O . ASN B 1 56 ? -7.336 19.547 8.148 1 93 56 ASN B O 1
ATOM 1499 N N . LYS B 1 57 ? -9.25 19.281 9.461 1 92 57 LYS B N 1
ATOM 1500 C CA . LYS B 1 57 ? -8.984 17.844 9.562 1 92 57 LYS B CA 1
ATOM 1501 C C . LYS B 1 57 ? -10.219 17.031 9.203 1 92 57 LYS B C 1
ATOM 1503 O O . LYS B 1 57 ? -11.344 17.453 9.461 1 92 57 LYS B O 1
ATOM 1508 N N . ASN B 1 58 ? -10.047 15.906 8.516 1 93.06 58 ASN B N 1
ATOM 1509 C CA . ASN B 1 58 ? -11.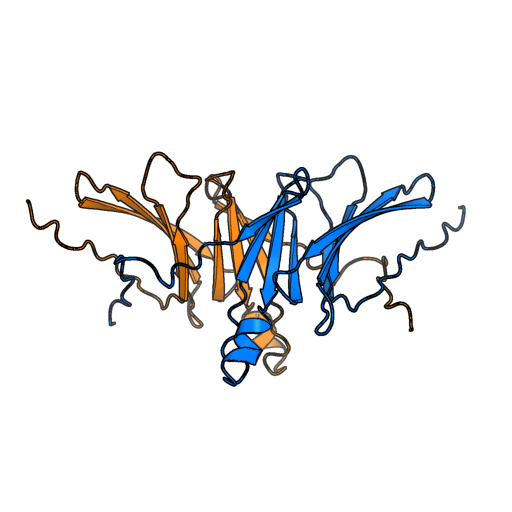008 14.836 8.289 1 93.06 58 ASN B CA 1
ATOM 1510 C C . ASN B 1 58 ? -10.477 13.5 8.805 1 93.06 58 ASN B C 1
ATOM 1512 O O . ASN B 1 58 ? -9.32 13.148 8.578 1 93.06 58 ASN B O 1
ATOM 1516 N N . VAL B 1 59 ? -11.398 12.812 9.602 1 93.56 59 VAL B N 1
ATOM 1517 C CA . VAL B 1 59 ? -10.961 11.57 10.227 1 93.56 59 VAL B CA 1
ATOM 1518 C C . VAL B 1 59 ? -11.688 10.391 9.609 1 93.56 59 VAL B C 1
ATOM 1520 O O . VAL B 1 59 ? -12.922 10.375 9.539 1 93.56 59 VAL B O 1
ATOM 1523 N N . LEU B 1 60 ? -10.93 9.438 9.102 1 92.44 60 LEU B N 1
ATOM 1524 C CA . LEU B 1 60 ? -11.469 8.18 8.609 1 92.44 60 LEU B CA 1
ATOM 1525 C C . LEU B 1 60 ? -11.211 7.047 9.602 1 92.44 60 LEU B C 1
ATOM 1527 O O . LEU B 1 60 ? -10.094 6.898 10.094 1 92.44 60 LEU B O 1
ATOM 1531 N N . LEU B 1 61 ? -12.234 6.305 9.852 1 92 61 LEU B N 1
ATOM 1532 C CA . LEU B 1 61 ? -12.078 5.176 10.758 1 92 61 LEU B CA 1
ATOM 1533 C C . LEU B 1 61 ? -11.344 4.027 10.07 1 92 61 LEU B C 1
ATOM 1535 O O . LEU B 1 61 ? -11.688 3.646 8.953 1 92 61 LEU B O 1
ATOM 1539 N N . HIS B 1 62 ? -10.289 3.586 10.672 1 89.75 62 HIS B N 1
ATOM 1540 C CA . HIS B 1 62 ? -9.523 2.426 10.242 1 89.75 62 HIS B CA 1
ATOM 1541 C C . HIS B 1 62 ? -9.703 1.254 11.195 1 89.75 62 HIS B C 1
ATOM 1543 O O . HIS B 1 62 ? -8.891 1.055 12.109 1 89.75 62 HIS B O 1
ATOM 1549 N N . GLN B 1 63 ? -10.586 0.466 10.945 1 86.56 63 GLN B N 1
ATOM 1550 C CA . GLN B 1 63 ? -10.961 -0.604 11.867 1 86.56 63 GLN B CA 1
ATOM 1551 C C . GLN B 1 63 ? -10.156 -1.871 11.594 1 86.56 63 GLN B C 1
ATOM 1553 O O . GLN B 1 63 ? -10.203 -2.822 12.383 1 86.56 63 GLN B O 1
ATOM 1558 N N . ALA B 1 64 ? -9.406 -1.851 10.578 1 81.19 64 ALA B N 1
ATOM 1559 C CA . ALA B 1 64 ? -8.719 -3.059 10.133 1 81.19 64 ALA B CA 1
ATOM 1560 C C . ALA B 1 64 ? -7.582 -3.426 11.078 1 81.19 64 ALA B C 1
ATOM 1562 O O . ALA B 1 64 ? -7.227 -4.602 11.203 1 81.19 64 ALA B O 1
ATOM 1563 N N . GLY B 1 65 ? -7 -2.445 11.836 1 84.94 65 GLY B N 1
ATOM 1564 C CA . GLY B 1 65 ? -5.891 -2.711 12.734 1 84.94 65 GLY B CA 1
ATOM 1565 C C . GLY B 1 65 ? -4.98 -1.512 12.93 1 84.94 65 GLY B C 1
ATOM 1566 O O . GLY B 1 65 ? -5.305 -0.403 12.5 1 84.94 65 GLY B O 1
ATOM 1567 N N . GLU B 1 66 ? -3.895 -1.798 13.602 1 85.75 66 GLU B N 1
ATOM 1568 C CA . GLU B 1 66 ? -2.904 -0.756 13.852 1 85.75 66 GLU B CA 1
ATOM 1569 C C . GLU B 1 66 ? -2.17 -0.37 12.57 1 85.75 66 GLU B C 1
ATOM 1571 O O . GLU B 1 66 ? -1.645 -1.233 11.867 1 85.75 66 GLU B O 1
ATOM 1576 N N . ILE B 1 67 ? -2.154 0.93 12.352 1 88.06 67 ILE B N 1
ATOM 1577 C CA . ILE B 1 67 ? -1.473 1.393 11.148 1 88.06 67 ILE B CA 1
ATOM 1578 C C . ILE B 1 67 ? 0.023 1.528 11.422 1 88.06 67 ILE B C 1
ATOM 1580 O O . ILE B 1 67 ? 0.439 2.361 12.227 1 88.06 67 ILE B O 1
ATOM 1584 N N . TRP B 1 68 ? 0.773 0.732 10.68 1 86.19 68 TRP B N 1
ATOM 1585 C CA . TRP B 1 68 ? 2.225 0.763 10.836 1 86.19 68 TRP B CA 1
ATOM 1586 C C . TRP B 1 68 ? 2.861 1.688 9.805 1 86.19 68 TRP B C 1
ATOM 1588 O O . TRP B 1 68 ? 3.924 2.266 10.047 1 86.19 68 TRP B O 1
ATOM 1598 N N . HIS B 1 69 ? 2.27 1.787 8.656 1 87.81 69 HIS B N 1
ATOM 1599 C CA . HIS B 1 69 ? 2.76 2.654 7.59 1 87.81 69 HIS B CA 1
ATOM 1600 C C . HIS B 1 69 ? 1.611 3.186 6.738 1 87.81 69 HIS B C 1
ATOM 1602 O O . HIS B 1 69 ? 0.614 2.49 6.531 1 87.81 69 HIS B O 1
ATOM 1608 N N . ILE B 1 70 ? 1.753 4.383 6.246 1 90.94 70 ILE B N 1
ATOM 1609 C CA . ILE B 1 70 ? 0.772 5.008 5.363 1 90.94 70 ILE B CA 1
ATOM 1610 C C . ILE B 1 70 ? 1.488 5.719 4.215 1 90.94 70 ILE B C 1
ATOM 1612 O O . ILE B 1 70 ? 2.523 6.359 4.422 1 90.94 70 ILE B O 1
ATOM 1616 N N . SER B 1 71 ? 0.985 5.531 3.043 1 91.19 71 SER B N 1
ATOM 1617 C CA . SER B 1 71 ? 1.521 6.207 1.865 1 91.19 71 SER B CA 1
ATOM 1618 C C . SER B 1 71 ? 0.403 6.723 0.967 1 91.19 71 SER B C 1
ATOM 1620 O O . SER B 1 71 ? -0.65 6.094 0.854 1 91.19 71 SER B O 1
ATOM 1622 N N . ALA B 1 72 ? 0.732 7.844 0.419 1 92.88 72 ALA B N 1
ATOM 1623 C CA . ALA B 1 72 ? -0.216 8.438 -0.521 1 92.88 72 ALA B CA 1
ATOM 1624 C C . ALA B 1 72 ? 0.241 8.234 -1.962 1 92.88 72 ALA B C 1
ATOM 1626 O O . ALA B 1 72 ? 1.432 8.344 -2.264 1 92.88 72 ALA B O 1
ATOM 1627 N N . SER B 1 73 ? -0.787 7.949 -2.822 1 89.75 73 SER B N 1
ATOM 1628 C CA . SER B 1 73 ? -0.461 7.852 -4.242 1 89.75 73 SER B CA 1
ATOM 1629 C C . SER B 1 73 ? 0.108 9.164 -4.77 1 89.75 73 SER B C 1
ATOM 1631 O O . SER B 1 73 ? -0.443 10.234 -4.508 1 89.75 73 SER B O 1
ATOM 1633 N N . PRO B 1 74 ? 1.136 9.102 -5.488 1 87.31 74 PRO B N 1
ATOM 1634 C CA . PRO B 1 74 ? 1.685 10.336 -6.051 1 87.31 74 PRO B CA 1
ATOM 1635 C C . PRO B 1 74 ? 0.879 10.852 -7.242 1 87.31 74 PRO B C 1
ATOM 1637 O O . PRO B 1 74 ? 1.05 12 -7.656 1 87.31 74 PRO B O 1
ATOM 1640 N N . ALA B 1 75 ? 0.06 10.008 -7.82 1 86.88 75 ALA B N 1
ATOM 1641 C CA . ALA B 1 75 ? -0.627 10.367 -9.055 1 86.88 75 ALA B CA 1
ATOM 1642 C C . ALA B 1 75 ? -2.096 10.688 -8.797 1 86.88 75 ALA B C 1
ATOM 1644 O O . ALA B 1 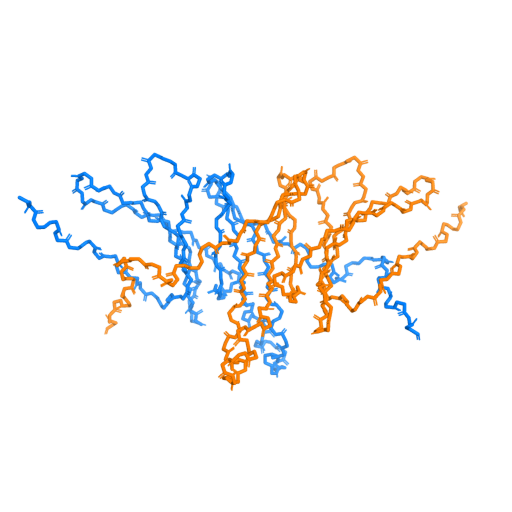75 ? -2.746 11.352 -9.609 1 86.88 75 ALA B O 1
ATOM 1645 N N . ASP B 1 76 ? -2.627 10.219 -7.742 1 89 76 ASP B N 1
ATOM 1646 C CA . ASP B 1 76 ? -4.051 10.352 -7.441 1 89 76 ASP B CA 1
ATOM 1647 C C . ASP B 1 76 ? -4.27 10.781 -5.992 1 89 76 ASP B C 1
ATOM 1649 O O . ASP B 1 76 ? -4.047 10 -5.07 1 89 76 ASP B O 1
ATOM 1653 N N . ARG B 1 77 ? -4.711 11.977 -5.801 1 90.38 77 ARG B N 1
ATOM 1654 C CA . ARG B 1 77 ? -4.859 12.547 -4.465 1 90.38 77 ARG B CA 1
ATOM 1655 C C . ARG B 1 77 ? -5.945 11.812 -3.678 1 90.38 77 ARG B C 1
ATOM 1657 O O . ARG B 1 77 ? -6.074 12.008 -2.467 1 90.38 77 ARG B O 1
ATOM 1664 N N . GLY B 1 78 ? -6.715 10.961 -4.328 1 90.88 78 GLY B N 1
ATOM 1665 C CA . GLY B 1 78 ? -7.777 10.242 -3.645 1 90.88 78 GLY B CA 1
ATOM 1666 C C . GLY B 1 78 ? -7.352 8.859 -3.168 1 90.88 78 GLY B C 1
ATOM 1667 O O . GLY B 1 78 ? -8.125 8.164 -2.512 1 90.88 78 GLY B O 1
ATOM 1668 N N . VAL B 1 79 ? -6.145 8.492 -3.465 1 90.81 79 VAL B N 1
ATOM 1669 C CA . VAL B 1 79 ? -5.746 7.105 -3.217 1 90.81 79 VAL B CA 1
ATOM 1670 C C . VAL B 1 79 ? -4.602 7.07 -2.205 1 90.81 79 VAL B C 1
ATOM 1672 O O . VAL B 1 79 ? -3.592 7.758 -2.375 1 90.81 79 VAL B O 1
ATOM 1675 N N . LEU B 1 80 ? -4.812 6.352 -1.135 1 92.94 80 LEU B N 1
ATOM 1676 C CA . LEU B 1 80 ? -3.736 6.07 -0.19 1 92.94 80 LEU B CA 1
ATOM 1677 C C . LEU B 1 80 ? -3.695 4.59 0.167 1 92.94 80 LEU B C 1
ATOM 1679 O O . LEU B 1 80 ? -4.621 3.844 -0.158 1 92.94 80 LEU B O 1
ATOM 1683 N N . ALA B 1 81 ? -2.604 4.145 0.672 1 92.56 81 ALA B N 1
ATOM 1684 C CA . ALA B 1 81 ? -2.439 2.77 1.137 1 92.56 81 ALA B CA 1
ATOM 1685 C C . ALA B 1 81 ? -1.901 2.732 2.564 1 92.56 81 ALA B C 1
ATOM 1687 O O . ALA B 1 81 ? -1.052 3.547 2.936 1 92.56 81 ALA B O 1
ATOM 1688 N N . THR B 1 82 ? -2.41 1.818 3.33 1 91.62 82 THR B N 1
ATOM 1689 C CA . THR B 1 82 ? -1.878 1.602 4.672 1 91.62 82 THR B CA 1
ATOM 1690 C C . THR B 1 82 ? -1.368 0.172 4.824 1 91.62 82 THR B C 1
ATOM 1692 O O . THR B 1 82 ? -1.877 -0.748 4.184 1 91.62 82 THR B O 1
ATOM 1695 N N . CYS B 1 83 ? -0.307 0.025 5.516 1 89.44 83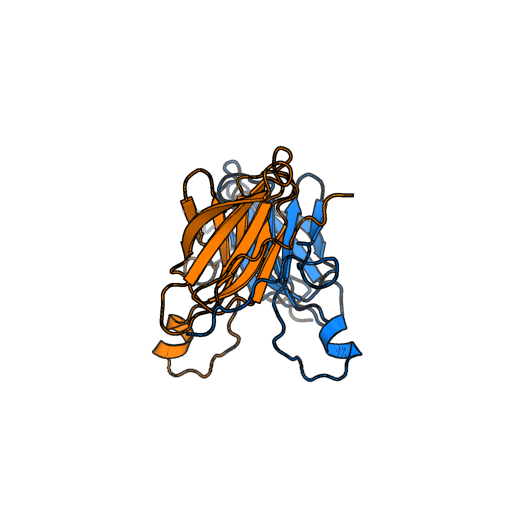 CYS B N 1
ATOM 1696 C CA . CYS B 1 83 ? 0.142 -1.265 6.027 1 89.44 83 CYS B CA 1
ATOM 1697 C C . CYS B 1 83 ? -0.166 -1.398 7.516 1 89.44 83 CYS B C 1
ATOM 1699 O O . CYS B 1 83 ? 0.266 -0.571 8.32 1 89.44 83 CYS B O 1
ATOM 1701 N N . TYR B 1 84 ? -0.959 -2.426 7.82 1 86 84 TYR B N 1
ATOM 1702 C CA . TYR B 1 84 ? -1.451 -2.518 9.195 1 86 84 TYR B CA 1
ATOM 1703 C C . TYR B 1 84 ? -1.315 -3.939 9.727 1 86 84 TYR B C 1
ATOM 1705 O O . TYR B 1 84 ? -1.12 -4.883 8.953 1 86 84 TYR B O 1
ATOM 1713 N N . ASN B 1 85 ? -1.24 -4.043 10.992 1 78.19 85 ASN B N 1
ATOM 1714 C CA . ASN B 1 85 ? -1.254 -5.324 11.688 1 78.19 85 ASN B CA 1
ATOM 1715 C C . ASN B 1 85 ? -2.627 -5.625 12.281 1 78.19 85 ASN B C 1
ATOM 1717 O O . ASN B 1 85 ? -3.156 -4.836 13.062 1 78.19 85 ASN B O 1
ATOM 1721 N N . ARG B 1 86 ? -3.156 -6.762 11.734 1 67.75 86 ARG B N 1
ATOM 1722 C CA . ARG B 1 86 ? -4.473 -7.133 12.242 1 67.75 86 ARG B CA 1
ATOM 1723 C C . ARG B 1 86 ? -4.379 -7.664 13.672 1 67.75 86 ARG B C 1
ATOM 1725 O O . ARG B 1 86 ? -3.504 -8.477 13.977 1 67.75 86 ARG B O 1
ATOM 1732 N N . ARG B 1 87 ? -4.91 -6.953 14.656 1 55.75 87 ARG B N 1
ATOM 1733 C CA . ARG B 1 87 ? -4.941 -7.367 16.062 1 55.75 87 ARG B CA 1
ATOM 1734 C C . ARG B 1 87 ? -5.586 -8.742 16.203 1 55.75 87 ARG B C 1
ATOM 1736 O O . ARG B 1 87 ? -5.172 -9.539 17.047 1 55.75 87 ARG B O 1
ATOM 1743 N N . ASP B 1 88 ? -6.711 -8.906 15.492 1 51.62 88 ASP B N 1
ATOM 1744 C CA . ASP B 1 88 ? -7.504 -10.094 15.781 1 51.62 88 ASP B CA 1
ATOM 1745 C C . ASP B 1 88 ? -6.715 -11.367 15.484 1 51.62 88 ASP B C 1
ATOM 1747 O O . ASP B 1 88 ? -6.969 -12.422 16.078 1 51.62 88 ASP B O 1
ATOM 1751 N N . ILE B 1 89 ? -5.863 -11.266 14.461 1 47.38 89 ILE B N 1
ATOM 1752 C CA . ILE B 1 89 ? -5.172 -12.516 14.156 1 47.38 89 ILE B CA 1
ATOM 1753 C C . ILE B 1 89 ? -4.184 -12.844 15.273 1 47.38 89 ILE B C 1
ATOM 1755 O O . ILE B 1 89 ? -3.975 -14.008 15.609 1 47.38 89 ILE B O 1
ATOM 1759 N N . ILE B 1 90 ? -3.68 -11.758 15.836 1 44.69 90 ILE B N 1
ATOM 1760 C CA . ILE B 1 90 ? -2.729 -12.047 16.891 1 44.69 90 ILE B CA 1
ATOM 1761 C C . ILE B 1 90 ? -3.461 -12.664 18.094 1 44.69 90 ILE B C 1
ATOM 1763 O O . ILE B 1 90 ? -2.998 -13.648 18.672 1 44.69 90 ILE B O 1
ATOM 1767 N N . GLU B 1 91 ? -4.473 -11.953 18.453 1 45.44 91 GLU B N 1
ATOM 1768 C CA . GLU B 1 91 ? -5.07 -12.367 19.719 1 45.44 91 GLU B CA 1
ATOM 1769 C C . GLU B 1 91 ? -5.707 -13.75 19.609 1 45.44 91 GLU B C 1
ATOM 1771 O O . GLU B 1 91 ? -5.699 -14.531 20.562 1 45.44 91 GLU B O 1
ATOM 1776 N N . SER B 1 92 ? -6.465 -13.883 18.594 1 42.03 92 SER B N 1
ATOM 1777 C CA . SER B 1 92 ? -7.301 -15.078 18.625 1 42.03 92 SER B CA 1
ATOM 1778 C C . SER B 1 92 ? -6.449 -16.344 18.688 1 42.03 92 SER B C 1
ATOM 1780 O O . SER B 1 92 ? -6.91 -17.375 19.172 1 42.03 92 SER B O 1
ATOM 1782 N N . PHE B 1 93 ? -5.48 -16.453 17.875 1 40.88 93 PHE B N 1
ATOM 1783 C CA . PHE B 1 93 ? -4.906 -17.797 17.875 1 40.88 93 PHE B CA 1
ATOM 1784 C C . PHE B 1 93 ? -3.805 -17.922 18.922 1 40.88 93 PHE B C 1
ATOM 1786 O O . PHE B 1 93 ? -3.117 -18.938 18.984 1 40.88 93 PHE B O 1
ATOM 1793 N N . GLY B 1 94 ? -3.924 -17.094 20.047 1 38.97 94 GLY B N 1
ATOM 1794 C CA . GLY B 1 94 ? -2.852 -17.297 21 1 38.97 94 GLY B CA 1
ATOM 1795 C C . GLY B 1 94 ? -1.473 -17.297 20.375 1 38.97 94 GLY B C 1
ATOM 1796 O O . GLY B 1 94 ? -0.513 -17.797 20.953 1 38.97 94 GLY B O 1
ATOM 1797 N N . ILE B 1 95 ? -1.424 -17.641 19.141 1 38.03 95 ILE B N 1
ATOM 1798 C CA . ILE B 1 95 ? -0.152 -17.781 18.438 1 38.03 95 ILE B CA 1
ATOM 1799 C C . ILE B 1 95 ? 0.644 -16.484 18.547 1 38.03 95 ILE B C 1
ATOM 1801 O O . ILE B 1 95 ? 0.074 -15.383 18.5 1 38.03 95 ILE B O 1
ATOM 1805 N N . LEU B 1 96 ? 1.681 -16.484 19.328 1 36.28 96 LEU B N 1
ATOM 1806 C CA . LEU B 1 96 ? 2.684 -15.43 19.312 1 36.28 96 LEU B CA 1
ATOM 1807 C C . LEU B 1 96 ? 2.615 -14.648 18 1 36.28 96 LEU B C 1
ATOM 1809 O O . LEU B 1 96 ? 2.219 -15.188 16.969 1 36.28 96 LEU B O 1
ATOM 1813 N N . PRO B 1 97 ? 2.51 -13.305 18.188 1 39.94 97 PRO B N 1
ATOM 1814 C CA . PRO B 1 97 ? 2.416 -12.516 16.953 1 39.94 97 PRO B CA 1
ATOM 1815 C C . PRO B 1 97 ? 3.113 -13.172 15.773 1 39.94 97 PRO B C 1
ATOM 1817 O O . PRO B 1 97 ? 4.344 -13.273 15.75 1 39.94 97 PRO B O 1
ATOM 1820 N N . LEU B 1 98 ? 2.939 -14.453 15.641 1 37.91 98 LEU B N 1
ATOM 1821 C CA . LEU B 1 98 ? 3.594 -14.914 14.414 1 37.91 98 LEU B CA 1
ATOM 1822 C C . LEU B 1 98 ? 3.787 -13.758 13.438 1 37.91 98 LEU B C 1
ATOM 1824 O O . LEU B 1 98 ? 3.102 -12.734 13.531 1 37.91 98 LEU B O 1
ATOM 1828 N N . ALA B 1 99 ? 4.605 -14.016 12.297 1 42.88 99 ALA B N 1
ATOM 1829 C CA . ALA B 1 99 ? 5.09 -13.031 11.336 1 42.88 99 ALA B CA 1
ATOM 1830 C C . ALA B 1 99 ? 3.975 -12.086 10.914 1 42.88 99 ALA B C 1
ATOM 1832 O O . ALA B 1 99 ? 2.973 -12.508 10.336 1 42.88 99 ALA B O 1
ATOM 1833 N N . GLN B 1 100 ? 3.428 -11.414 11.914 1 49.03 100 GLN B N 1
ATOM 1834 C CA . GLN B 1 100 ? 2.518 -10.32 11.609 1 49.03 100 GLN B CA 1
ATOM 1835 C C . GLN B 1 100 ? 2.674 -9.859 10.164 1 49.03 100 GLN B C 1
ATOM 1837 O O . GLN B 1 100 ? 3.734 -9.367 9.773 1 49.03 100 GLN B O 1
ATOM 1842 N N . SER B 1 101 ? 2.189 -10.625 9.258 1 58.84 101 SER B N 1
ATOM 1843 C CA . SER B 1 101 ? 2.291 -10.227 7.859 1 58.84 101 SER B CA 1
ATOM 1844 C C . SER B 1 101 ? 1.523 -8.938 7.59 1 58.84 101 SER B C 1
ATOM 1846 O O . SER B 1 101 ? 0.319 -8.867 7.844 1 58.84 101 SER B O 1
ATOM 1848 N N . PRO B 1 102 ? 2.172 -7.902 7.691 1 71.94 102 PRO B N 1
ATOM 1849 C CA . PRO B 1 102 ? 1.494 -6.652 7.344 1 71.94 102 PRO B CA 1
ATOM 1850 C C . PRO B 1 102 ? 0.562 -6.801 6.145 1 71.94 102 PRO B C 1
ATOM 1852 O O . PRO B 1 102 ? 0.844 -7.582 5.23 1 71.94 102 PRO B O 1
ATOM 1855 N N . THR B 1 103 ? -0.644 -6.301 6.344 1 81.94 103 THR B N 1
ATOM 1856 C CA . THR B 1 103 ? -1.62 -6.277 5.262 1 81.94 103 THR B CA 1
ATOM 1857 C C . THR B 1 103 ? -1.777 -4.867 4.703 1 81.94 103 THR B C 1
ATOM 1859 O O . THR B 1 103 ? -1.707 -3.887 5.449 1 81.94 103 THR B O 1
ATOM 1862 N N . ILE B 1 104 ? -1.938 -4.816 3.412 1 88.75 104 ILE B N 1
ATOM 1863 C CA . ILE B 1 104 ? -2.131 -3.521 2.77 1 88.75 104 ILE B CA 1
ATOM 1864 C C . ILE B 1 104 ? -3.611 -3.316 2.459 1 88.75 104 ILE B C 1
ATOM 1866 O O . ILE B 1 104 ? -4.285 -4.234 1.984 1 88.75 104 ILE B O 1
ATOM 1870 N N . VAL B 1 105 ? -4.07 -2.137 2.777 1 88.25 105 VAL B N 1
ATOM 1871 C CA . VAL B 1 105 ? -5.406 -1.75 2.338 1 88.25 105 VAL B CA 1
ATOM 1872 C C . VAL B 1 105 ? -5.332 -0.441 1.554 1 88.25 105 VAL B C 1
ATOM 1874 O O . VAL B 1 105 ? -4.586 0.469 1.922 1 88.25 105 VAL B O 1
ATOM 1877 N N . PHE B 1 106 ? -6.016 -0.44 0.425 1 90.62 106 PHE B N 1
ATOM 1878 C CA . PHE B 1 106 ? -6.211 0.805 -0.309 1 90.62 106 PHE B CA 1
ATOM 1879 C C . PHE B 1 106 ? -7.402 1.579 0.244 1 90.62 106 PHE B C 1
ATOM 1881 O O . PHE B 1 106 ? -8.43 0.988 0.579 1 90.62 106 PHE B O 1
ATOM 1888 N N . VAL B 1 107 ? -7.168 2.812 0.356 1 88.25 107 VAL B N 1
ATOM 1889 C CA . VAL B 1 107 ? -8.25 3.686 0.806 1 88.25 107 VAL B CA 1
ATOM 1890 C C . VAL B 1 107 ? -8.516 4.758 -0.246 1 88.25 107 VAL B C 1
ATOM 1892 O O . VAL B 1 107 ? -7.594 5.43 -0.709 1 88.25 107 VAL B O 1
ATOM 1895 N N . ASN B 1 108 ? -9.711 4.809 -0.674 1 85.88 108 ASN B N 1
ATOM 1896 C CA . ASN B 1 108 ? -10.156 5.945 -1.474 1 85.88 108 ASN B CA 1
ATOM 1897 C C . ASN B 1 108 ? -10.789 7.027 -0.604 1 85.88 108 ASN B C 1
ATOM 1899 O O . ASN B 1 108 ? -11.867 6.824 -0.043 1 85.88 108 ASN B O 1
ATOM 1903 N N . THR B 1 109 ? -10.094 8.141 -0.484 1 82.75 109 THR B N 1
ATOM 1904 C CA . THR B 1 109 ? -10.492 9.164 0.47 1 82.75 109 THR B CA 1
ATOM 1905 C C . THR B 1 109 ? -11.734 9.906 -0.021 1 82.75 109 THR B C 1
ATOM 1907 O O . THR B 1 109 ? -12.445 10.531 0.77 1 82.75 109 THR B O 1
ATOM 1910 N N . LEU B 1 110 ? -12 9.891 -1.33 1 74.44 110 LEU B N 1
ATOM 1911 C CA . LEU B 1 110 ? -13.172 10.57 -1.873 1 74.44 110 LEU B CA 1
ATOM 1912 C C . LEU B 1 110 ? -14.453 9.852 -1.469 1 74.44 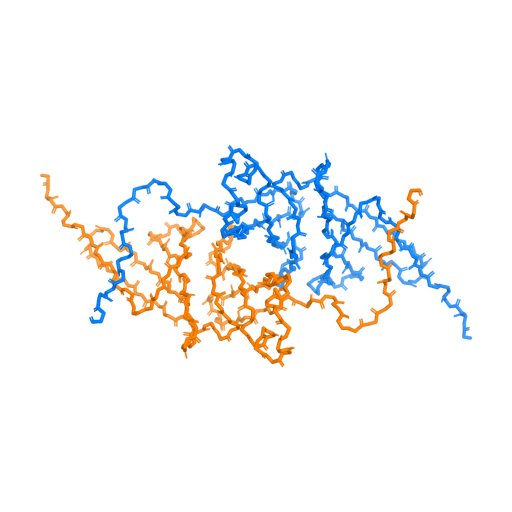110 LEU B C 1
ATOM 1914 O O . LEU B 1 110 ? -15.445 10.5 -1.111 1 74.44 110 LEU B O 1
ATOM 1918 N N . HIS B 1 111 ? -14.312 8.5 -1.358 1 72 111 HIS B N 1
ATOM 1919 C CA . HIS B 1 111 ? -15.508 7.711 -1.071 1 72 111 HIS B CA 1
ATOM 1920 C C . HIS B 1 111 ? -15.391 7.008 0.278 1 72 111 HIS B C 1
ATOM 1922 O O . HIS B 1 111 ? -16.328 6.359 0.731 1 72 111 HIS B O 1
ATOM 1928 N N . GLN B 1 112 ? -14.281 7.203 1.004 1 72.56 112 GLN B N 1
ATOM 1929 C CA . GLN B 1 112 ? -13.977 6.582 2.291 1 72.56 112 GLN B CA 1
ATOM 1930 C C . GLN B 1 112 ? -14.18 5.07 2.234 1 72.56 112 GLN B C 1
ATOM 1932 O O . GLN B 1 112 ? -14.836 4.496 3.102 1 72.56 112 GLN B O 1
ATOM 1937 N N . VAL B 1 113 ? -13.797 4.527 1.088 1 75.56 113 VAL B N 1
ATOM 1938 C CA . VAL B 1 113 ? -13.906 3.088 0.878 1 75.56 113 VAL B CA 1
ATOM 1939 C C . VAL B 1 113 ? -12.547 2.432 1.095 1 75.56 113 VAL B C 1
ATOM 1941 O O . VAL B 1 113 ? -11.523 2.939 0.63 1 75.56 113 VAL B O 1
ATOM 1944 N N . PHE B 1 114 ? -12.539 1.386 1.92 1 75.56 114 PHE B N 1
ATOM 1945 C CA . PHE B 1 114 ? -11.367 0.555 2.172 1 75.56 114 PHE B CA 1
ATOM 1946 C C . PHE B 1 114 ? -11.391 -0.698 1.306 1 75.56 114 PHE B C 1
ATOM 1948 O O . PHE B 1 114 ? -12.422 -1.375 1.217 1 75.56 114 PHE B O 1
ATOM 1955 N N . PHE B 1 115 ? -10.359 -0.797 0.505 1 74.75 115 PHE B N 1
ATOM 1956 C CA . PHE B 1 115 ? -10.25 -2 -0.311 1 74.75 115 PHE B CA 1
ATOM 1957 C C . PHE B 1 115 ? -9.203 -2.947 0.264 1 74.75 115 PHE B C 1
ATOM 1959 O O . PHE B 1 115 ? -8.008 -2.629 0.284 1 74.75 115 PHE B O 1
ATOM 1966 N N . ARG B 1 116 ? -9.719 -3.975 0.872 1 61.72 116 ARG B N 1
ATOM 1967 C CA . ARG B 1 116 ? -8.812 -4.953 1.462 1 61.72 116 ARG B CA 1
ATOM 1968 C C . ARG B 1 116 ? -8.172 -5.824 0.387 1 61.72 116 ARG B C 1
ATOM 1970 O O . ARG B 1 116 ? -8.844 -6.254 -0.553 1 61.72 116 ARG B O 1
ATOM 1977 N N . GLY B 1 117 ? -6.848 -5.676 0.271 1 56.72 117 GLY B N 1
ATOM 1978 C CA . GLY B 1 117 ? -6.172 -6.582 -0.646 1 56.72 117 GLY B CA 1
ATOM 1979 C C . GLY B 1 117 ? -6.43 -8.047 -0.338 1 56.72 117 GLY B C 1
ATOM 1980 O O . GLY B 1 117 ? -6.668 -8.406 0.815 1 56.72 117 GLY B O 1
ATOM 1981 N N . GLN B 1 118 ? -7.098 -8.781 -1.312 1 43.34 118 GLN B N 1
ATOM 1982 C CA . GLN B 1 118 ? -7.289 -10.219 -1.141 1 43.34 118 GLN B CA 1
ATOM 1983 C C . GLN B 1 118 ? -5.965 -10.922 -0.84 1 43.34 118 GLN B C 1
ATOM 1985 O O . GLN B 1 118 ? -4.953 -10.648 -1.487 1 43.34 118 GLN B O 1
ATOM 1990 N N . VAL B 1 119 ? -5.723 -11.148 0.405 1 39.44 119 VAL B N 1
ATOM 1991 C CA . VAL B 1 119 ? -4.582 -12.023 0.651 1 39.44 119 VAL B CA 1
ATOM 1992 C C . VAL B 1 119 ? -4.797 -13.359 -0.052 1 39.44 119 VAL B C 1
ATOM 1994 O O . VAL B 1 119 ? -5.891 -13.93 0.001 1 39.44 119 VAL B O 1
ATOM 1997 N N . ALA B 1 120 ? -4.129 -13.633 -1.116 1 37.72 120 ALA B N 1
ATOM 1998 C CA . ALA B 1 120 ? -4.258 -14.93 -1.779 1 37.72 120 ALA B CA 1
ATOM 1999 C C . ALA B 1 120 ? -4.348 -16.062 -0.759 1 37.72 120 ALA B C 1
ATOM 2001 O O . ALA B 1 120 ? -4.293 -17.234 -1.122 1 37.72 120 ALA B O 1
ATOM 2002 N N . GLY B 1 121 ? -4.191 -16.016 0.499 1 32.25 121 GLY B N 1
ATOM 2003 C CA . GLY B 1 121 ? -4.312 -17.328 1.096 1 32.25 121 GLY B CA 1
ATOM 2004 C C . GLY B 1 121 ? -5.586 -18.062 0.693 1 32.25 121 GLY B C 1
ATOM 2005 O O . GLY B 1 121 ? -5.637 -19.281 0.701 1 32.25 121 GLY B O 1
ATOM 2006 N N . GLU B 1 122 ? -6.738 -17.531 1.146 1 30.34 122 GLU B N 1
ATOM 2007 C CA . GLU B 1 122 ? -7.723 -18.594 1.355 1 30.34 122 GLU B CA 1
ATOM 2008 C C . GLU B 1 122 ? -8.133 -19.234 0.033 1 30.34 122 GLU B C 1
ATOM 2010 O O . GLU B 1 122 ? -8.516 -20.406 -0.003 1 30.34 122 GLU B O 1
ATOM 2015 N N . ARG B 1 123 ? -8.844 -18.531 -0.991 1 28.12 123 ARG B N 1
ATOM 2016 C CA . ARG B 1 123 ? -9.508 -19.484 -1.866 1 28.12 123 ARG B CA 1
ATOM 2017 C C . ARG B 1 123 ? -8.492 -20.234 -2.736 1 28.12 123 ARG B C 1
ATOM 2019 O O . ARG B 1 123 ? -7.281 -20.062 -2.557 1 28.12 123 ARG B O 1
ATOM 2026 N N . LYS B 1 124 ? -8.773 -20.672 -4.156 1 31.3 124 LYS B N 1
ATOM 2027 C CA . LYS B 1 124 ? -8.375 -21.766 -5.039 1 31.3 124 LYS B CA 1
ATOM 2028 C C . LYS B 1 124 ? -6.91 -21.641 -5.457 1 31.3 124 LYS B C 1
ATOM 2030 O O . LYS B 1 124 ? -6.328 -20.562 -5.344 1 31.3 124 LYS B O 1
ATOM 2035 N N . GLY B 1 125 ? -6.117 -22.734 -6.352 1 30.67 125 GLY B N 1
ATOM 2036 C CA . GLY B 1 125 ? -4.988 -23.609 -6.637 1 30.67 125 GLY B CA 1
ATOM 2037 C C . GLY B 1 125 ? -3.854 -22.891 -7.352 1 30.67 125 GLY B C 1
ATOM 2038 O O . GLY B 1 125 ? -3 -23.531 -7.965 1 30.67 125 GLY B O 1
ATOM 2039 N N . VAL B 1 126 ? -3.77 -21.656 -7.707 1 31.81 126 VAL B N 1
ATOM 2040 C CA . VAL B 1 126 ? -2.467 -21.484 -8.344 1 31.81 126 VAL B CA 1
ATOM 2041 C C . VAL B 1 126 ? -1.36 -21.609 -7.297 1 31.81 126 VAL B C 1
ATOM 2043 O O . VAL B 1 126 ? -1.416 -20.953 -6.246 1 31.81 126 VAL B O 1
ATOM 2046 N N . SER B 1 127 ? -0.736 -22.75 -7.152 1 35.78 127 SER B N 1
ATOM 2047 C CA . SER B 1 127 ? 0.367 -23 -6.23 1 35.78 127 SER B CA 1
ATOM 2048 C C . SER B 1 127 ? 1.661 -22.375 -6.734 1 35.78 127 SER B C 1
ATOM 2050 O O . SER B 1 127 ? 1.963 -22.422 -7.926 1 35.78 127 SER B O 1
ATOM 2052 N N . VAL B 1 128 ? 2.039 -21.312 -6.332 1 39.66 128 VAL B N 1
ATOM 2053 C CA . VAL B 1 128 ? 3.391 -20.812 -6.57 1 39.66 128 VAL B CA 1
ATOM 2054 C C . VAL B 1 128 ? 4.398 -21.688 -5.832 1 39.66 128 VAL B C 1
ATOM 2056 O O . VAL B 1 128 ? 4.328 -21.844 -4.609 1 39.66 128 VAL B O 1
ATOM 2059 N N . ASN B 1 129 ? 4.789 -22.797 -6.473 1 39.97 129 ASN B N 1
ATOM 2060 C CA . ASN B 1 129 ? 5.754 -23.703 -5.875 1 39.97 129 ASN B CA 1
ATOM 2061 C C . ASN B 1 129 ? 7.188 -23.234 -6.098 1 39.97 129 ASN B C 1
ATOM 2063 O O . ASN B 1 129 ? 7.508 -22.688 -7.152 1 39.97 129 ASN B O 1
ATOM 2067 N N . LYS B 1 130 ? 7.828 -22.969 -4.965 1 41.53 130 LYS B N 1
ATOM 2068 C CA . LYS B 1 130 ? 9.273 -22.781 -5.062 1 41.53 130 LYS B CA 1
ATOM 2069 C C . LYS B 1 130 ? 9.898 -23.844 -5.969 1 41.53 130 LYS B C 1
ATOM 2071 O O . LYS B 1 130 ? 9.586 -25.031 -5.859 1 41.53 130 LYS B O 1
ATOM 2076 N N . HIS B 1 131 ? 10.289 -23.484 -7.18 1 35.69 131 HIS B N 1
ATOM 2077 C CA . HIS B 1 131 ? 11.102 -24.5 -7.832 1 35.69 131 HIS B CA 1
ATOM 2078 C C . HIS B 1 131 ? 12.305 -24.875 -6.977 1 35.69 131 HIS B C 1
ATOM 2080 O O . HIS B 1 131 ? 12.961 -24.016 -6.406 1 35.69 131 HIS B O 1
ATOM 2086 N N . PRO B 1 132 ? 12.312 -26.203 -6.543 1 29.94 132 PRO B N 1
ATOM 2087 C CA . PRO B 1 132 ? 13.523 -26.688 -5.887 1 29.94 132 PRO B CA 1
ATOM 2088 C C . PRO B 1 132 ? 14.797 -26.344 -6.652 1 29.94 132 PRO B C 1
ATOM 2090 O O . PRO B 1 132 ? 14.797 -26.328 -7.887 1 29.94 132 PRO B O 1
ATOM 2093 N N . SER B 1 133 ? 15.68 -25.422 -6.047 1 26.61 133 SER B N 1
ATOM 2094 C CA . SER B 1 133 ? 17.031 -25.547 -6.578 1 26.61 133 SER B CA 1
ATOM 2095 C C . SER B 1 133 ? 17.484 -27 -6.613 1 26.61 133 SER B C 1
ATOM 2097 O O . SER B 1 133 ? 17.141 -27.781 -5.723 1 26.61 133 SER B O 1
#

Solvent-accessible surface area (backbone atoms only — not comparable to full-atom values): 14820 Å² total; per-residue (Å²): 132,82,77,75,70,83,75,76,56,73,35,92,54,49,64,73,15,37,17,62,32,75,37,39,79,90,47,53,35,36,38,35,26,20,42,38,94,86,51,76,12,36,37,39,40,36,36,43,40,79,90,78,70,42,78,44,76,47,80,42,85,30,75,74,31,27,29,52,21,46,24,45,37,68,85,38,67,43,38,32,39,33,32,23,41,52,55,65,67,33,60,69,63,70,44,62,75,50,84,69,56,47,42,47,32,40,35,32,66,85,73,72,43,75,43,72,37,58,64,60,66,79,74,87,80,76,54,73,42,66,46,78,128,130,81,77,73,69,83,73,74,55,74,35,89,54,49,62,72,15,37,18,62,32,75,36,40,79,91,46,52,35,36,39,35,26,19,42,38,93,87,50,77,12,35,36,37,40,35,37,44,40,79,91,78,70,42,78,45,76,48,79,42,84,30,76,74,28,27,27,51,21,45,24,44,36,69,87,38,66,42,37,34,38,34,33,23,41,51,54,64,66,32,61,70,64,70,43,62,74,51,84,69,58,45,42,46,32,39,32,32,67,83,73,70,42,75,45,71,37,56,64,50,71,75,73,89,79,78,55,74,44,64,49,79,128